Protein AF-A0A849ERM3-F1 (afdb_monomer_lite)

Secondary structure (DSSP, 8-state):
------------HHHHHHHHHHHHHHHHTT-EEEPPP----SS-------EEEEEEETTEEEEEEE-HHHHS----EEEEETTEEEEE---GGG--EEEEE-TTS-EEEEEES-EEEEEEETTEEEEEEEEEETTEEEEEEEEEE-TTTS-EEEEEEEESS-EEEEEE-SSEEEEEESS-EEEEEEETTEEEEEEEESS-TTTTS---EEEEETTEEEEEEBTEEEEEEEEETTEEEEEEEE-

Sequence (243 aa):
MQRLMLLILLILFPLIASAGKIDDALVRAGLTEKQPPVGDITKERFVKYDFYRVELKDNKLFIGPIDRSEVHTLATSELQFDGFKLVGTDKGEWGGDLTLYSPKGKTQVLLKGNINKILRFRNSIYVITGLAHMGENRGNVLKLLNLETNPKIERITLLPAAPVAAITDENNIYILTIDGLLSLEYQDDDFRLRIIANNAPWSWQLPNSLVKIDNAFIVGMHSGVIVVRDEGGGKFSFRFYGK

pLDDT: mean 86.89, std 15.9, range [38.69, 98.44]

Foldseek 3Di:
DDDDDDPPPPPPPPPVVLVCLVVVQLVVQVWDFDDDDPDDPPDDDDDDKFFWAWDADPNHIHIYGDHPCQLPVQDWAWDDDPQKIWTWTAPAPVWTFIWIAHNVRDIDTQDIGHWQYWDDAPPWIKTKGAHDDDPGFKIWIWTWPPSPHDIDIDTQDIDPGHFQDWDDDNFWIWTDGLQFIWIFGQDPNHTDIDTLDGNHPCNVFSWHYWDDGDQWIWTTTIQFIWIWGPPDPSDIDITTIGD

Radius of gyration: 20.95 Å; chains: 1; bounding box: 56×61×62 Å

Structure (mmCIF, N/CA/C/O backbone):
data_AF-A0A849ERM3-F1
#
_entry.id   AF-A0A849ERM3-F1
#
loop_
_atom_site.group_PDB
_atom_site.id
_atom_site.type_symbol
_atom_site.label_atom_id
_atom_site.label_alt_id
_atom_site.label_comp_id
_atom_site.label_asym_id
_atom_site.label_entity_id
_atom_site.label_seq_id
_atom_site.pdbx_PDB_ins_code
_atom_site.Cartn_x
_atom_site.Cartn_y
_atom_site.Cartn_z
_atom_site.occupancy
_atom_site.B_iso_or_equiv
_atom_site.auth_seq_id
_atom_site.auth_comp_id
_atom_site.auth_asym_id
_atom_site.auth_atom_id
_atom_site.pdbx_PDB_model_num
ATOM 1 N N . MET A 1 1 ? -13.767 -44.845 -40.852 1.00 44.50 1 MET A N 1
ATOM 2 C CA . MET A 1 1 ? -12.585 -44.187 -40.253 1.00 44.50 1 MET A CA 1
ATOM 3 C C . MET A 1 1 ? -12.523 -42.752 -40.758 1.00 44.50 1 MET A C 1
ATOM 5 O O . MET A 1 1 ? -12.052 -42.527 -41.863 1.00 44.50 1 MET A O 1
ATOM 9 N N . GLN A 1 2 ? -13.056 -41.797 -39.996 1.00 40.16 2 GLN A N 1
ATOM 10 C CA . GLN A 1 2 ? -12.978 -40.367 -40.304 1.00 40.16 2 GLN A CA 1
ATOM 11 C C . GLN A 1 2 ? -12.530 -39.653 -39.030 1.00 40.16 2 GLN A C 1
ATOM 13 O O . GLN A 1 2 ? -13.043 -39.921 -37.945 1.00 40.16 2 GLN A O 1
ATOM 18 N N . ARG A 1 3 ? -11.463 -38.867 -39.172 1.00 38.69 3 ARG A N 1
ATOM 19 C CA . ARG A 1 3 ? -10.661 -38.294 -38.092 1.00 38.69 3 ARG A CA 1
ATOM 20 C C . ARG A 1 3 ? -11.477 -37.307 -37.257 1.00 38.69 3 ARG A C 1
ATOM 22 O O . ARG A 1 3 ? -12.053 -36.367 -37.792 1.00 38.69 3 ARG A O 1
ATOM 29 N N . LEU A 1 4 ? -11.438 -37.509 -35.944 1.00 39.19 4 LEU A N 1
ATOM 30 C CA . LEU A 1 4 ? -11.839 -36.549 -34.924 1.00 39.19 4 LEU A CA 1
ATOM 31 C C . LEU A 1 4 ? -10.872 -35.350 -34.995 1.00 39.19 4 LEU A C 1
ATOM 33 O O . LEU A 1 4 ? -9.706 -35.475 -34.622 1.00 39.19 4 LEU A O 1
ATOM 37 N N . MET A 1 5 ? -11.316 -34.211 -35.533 1.00 39.47 5 MET A N 1
ATOM 38 C CA . MET A 1 5 ? -10.557 -32.958 -35.458 1.00 39.47 5 MET A CA 1
ATOM 39 C C . MET A 1 5 ? -10.829 -32.329 -34.091 1.00 39.47 5 MET A C 1
ATOM 41 O O . MET A 1 5 ? -11.907 -31.797 -33.838 1.00 39.47 5 MET A O 1
ATOM 45 N N . LEU A 1 6 ? -9.852 -32.444 -33.195 1.00 39.88 6 LEU A N 1
ATOM 46 C CA . LEU A 1 6 ? -9.850 -31.788 -31.895 1.00 39.88 6 LEU A CA 1
ATOM 47 C C . LEU A 1 6 ? -9.605 -30.287 -32.121 1.00 39.88 6 LEU A C 1
ATOM 49 O O . LEU A 1 6 ? -8.487 -29.875 -32.431 1.00 39.88 6 LEU A O 1
ATOM 53 N N . LEU A 1 7 ? -10.649 -29.466 -32.013 1.00 39.72 7 LEU A N 1
ATOM 54 C CA . LEU A 1 7 ? -10.514 -28.012 -32.011 1.00 39.72 7 LEU A CA 1
ATOM 55 C C . LEU A 1 7 ? -10.061 -27.585 -30.605 1.00 39.72 7 LEU A C 1
ATOM 57 O O . LEU A 1 7 ? -10.881 -27.379 -29.712 1.00 39.72 7 LEU A O 1
ATOM 61 N N . ILE A 1 8 ? -8.748 -27.497 -30.383 1.00 42.91 8 ILE A N 1
ATOM 62 C CA . ILE A 1 8 ? -8.196 -26.837 -29.194 1.00 42.91 8 ILE A CA 1
ATOM 63 C C . ILE A 1 8 ? -8.377 -25.334 -29.414 1.00 42.91 8 ILE A C 1
ATOM 65 O O . ILE A 1 8 ? -7.557 -24.678 -30.055 1.00 42.91 8 ILE A O 1
ATOM 69 N N . LEU A 1 9 ? -9.484 -24.787 -28.917 1.00 39.47 9 LEU A N 1
ATOM 70 C CA . LEU A 1 9 ? -9.664 -23.346 -28.807 1.00 39.47 9 LEU A CA 1
ATOM 71 C C . LEU A 1 9 ? -8.754 -22.863 -27.666 1.00 39.47 9 LEU A C 1
ATOM 73 O O . LEU A 1 9 ? -9.111 -22.948 -26.493 1.00 39.47 9 LEU A O 1
ATOM 77 N N . LEU A 1 10 ? -7.538 -22.425 -28.006 1.00 41.78 10 LEU A N 1
ATOM 78 C CA . LEU A 1 10 ? -6.626 -21.782 -27.063 1.00 41.78 10 LEU A CA 1
ATOM 79 C C . LEU A 1 10 ? -7.287 -20.514 -26.511 1.00 41.78 10 LEU A C 1
ATOM 81 O O . LEU A 1 10 ? -7.393 -19.495 -27.193 1.00 41.78 10 LEU A O 1
ATOM 85 N N . ILE A 1 11 ? -7.696 -20.569 -25.246 1.00 46.50 11 ILE A N 1
ATOM 86 C CA . ILE A 1 11 ? -8.070 -19.404 -24.444 1.00 46.50 11 ILE A CA 1
ATOM 87 C C . ILE A 1 11 ? -6.768 -18.653 -24.103 1.00 46.50 11 ILE A C 1
ATOM 89 O O . ILE A 1 11 ? -6.253 -18.737 -22.995 1.00 46.50 11 ILE A O 1
ATOM 93 N N . LEU A 1 12 ? -6.182 -17.966 -25.089 1.00 42.88 12 LEU A N 1
ATOM 94 C CA . LEU A 1 12 ? -4.973 -17.130 -24.941 1.00 42.88 12 LEU A CA 1
ATOM 95 C C . LEU A 1 12 ?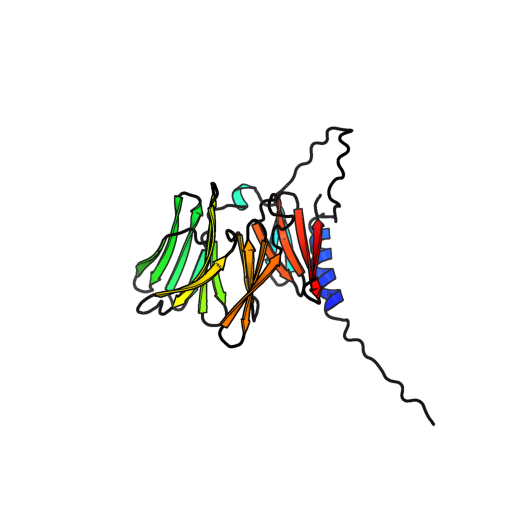 -5.294 -15.627 -24.844 1.00 42.88 12 LEU A C 1
ATOM 97 O O . LEU A 1 12 ? -4.394 -14.794 -24.775 1.00 42.88 12 LEU A O 1
ATOM 101 N N . PHE A 1 13 ? -6.576 -15.264 -24.826 1.00 47.28 13 PHE A N 1
ATOM 102 C CA . PHE A 1 13 ? -7.015 -13.877 -24.981 1.00 47.28 13 PHE A CA 1
ATOM 103 C C . PHE A 1 13 ? -6.869 -12.925 -23.770 1.00 47.28 13 PHE A C 1
ATOM 105 O O . PHE A 1 13 ? -6.844 -11.722 -24.026 1.00 47.28 13 PHE A O 1
ATOM 112 N N . PRO A 1 14 ? -6.708 -13.344 -22.493 1.00 46.34 14 PRO A N 1
ATOM 113 C CA . PRO A 1 14 ? -6.519 -12.364 -21.417 1.00 46.34 14 PRO A CA 1
ATOM 114 C C . PRO A 1 14 ? -5.063 -11.886 -21.250 1.00 46.34 14 PRO A C 1
ATOM 116 O O . PRO A 1 14 ? -4.852 -10.708 -20.969 1.00 46.34 14 PRO A O 1
ATOM 119 N N . LEU A 1 15 ? -4.049 -12.734 -21.486 1.00 44.00 15 LEU A N 1
ATOM 120 C CA . LEU A 1 15 ? -2.642 -12.354 -21.249 1.00 44.00 15 LEU A CA 1
ATOM 121 C C . LEU A 1 15 ? -2.128 -11.277 -22.219 1.00 44.00 15 LEU A C 1
ATOM 123 O O . LEU A 1 15 ? -1.398 -10.375 -21.810 1.00 44.00 15 LEU A O 1
ATOM 127 N N . ILE A 1 16 ? -2.523 -11.342 -23.496 1.00 50.50 16 ILE A N 1
ATOM 128 C CA . ILE A 1 16 ? -2.079 -10.377 -24.519 1.00 50.50 16 ILE A CA 1
ATOM 129 C C . ILE A 1 16 ? -2.665 -8.984 -24.235 1.00 50.50 16 ILE A C 1
ATOM 131 O O . ILE A 1 16 ? -1.994 -7.970 -24.421 1.00 50.50 16 ILE A O 1
ATOM 135 N N . ALA A 1 17 ? -3.898 -8.926 -23.721 1.00 59.75 17 ALA A N 1
ATOM 136 C CA . ALA A 1 17 ? -4.584 -7.669 -23.442 1.00 59.75 17 ALA A CA 1
ATOM 137 C C . ALA A 1 17 ? -3.964 -6.892 -22.267 1.00 59.75 17 ALA A C 1
ATOM 139 O O . ALA A 1 17 ? -4.000 -5.663 -22.261 1.00 59.75 17 ALA A O 1
ATOM 140 N N . SER A 1 18 ? -3.397 -7.577 -21.271 1.00 58.81 18 SER A N 1
ATOM 141 C CA . SER A 1 18 ? -2.808 -6.927 -20.091 1.00 58.81 18 SER A CA 1
ATOM 142 C C . SER A 1 18 ? -1.377 -6.458 -20.305 1.00 58.81 18 SER A C 1
ATOM 144 O O . SER A 1 18 ? -1.036 -5.350 -19.883 1.00 58.81 18 SER A O 1
ATOM 146 N N . ALA A 1 19 ? -0.572 -7.245 -21.028 1.00 63.78 19 ALA A N 1
ATOM 147 C CA . ALA A 1 19 ? 0.745 -6.816 -21.482 1.00 63.78 19 ALA A CA 1
ATOM 148 C C . ALA A 1 19 ? 0.626 -5.519 -22.300 1.00 63.78 19 ALA A C 1
ATOM 150 O O . ALA A 1 19 ? 1.289 -4.538 -21.969 1.00 63.78 19 ALA A O 1
ATOM 151 N N . GLY A 1 20 ? -0.342 -5.461 -23.227 1.00 77.56 20 GLY A N 1
ATOM 152 C CA . GLY A 1 20 ? -0.644 -4.251 -23.997 1.00 77.56 20 GLY A CA 1
ATOM 153 C C . GLY A 1 20 ? -0.980 -3.034 -23.127 1.00 77.56 20 GLY A C 1
ATOM 154 O O . GLY A 1 20 ? -0.456 -1.954 -23.364 1.00 77.56 20 GLY A O 1
ATOM 155 N N . LYS A 1 21 ? -1.769 -3.191 -22.050 1.00 87.56 21 LYS A N 1
ATOM 156 C CA . LYS A 1 21 ? -2.105 -2.066 -21.149 1.00 87.56 21 LYS A CA 1
ATOM 157 C C . LYS A 1 21 ? -0.877 -1.437 -20.488 1.00 87.56 21 LYS A C 1
ATOM 159 O O . LYS A 1 21 ? -0.844 -0.216 -20.319 1.00 87.56 21 LYS A O 1
ATOM 164 N N . ILE A 1 22 ? 0.081 -2.264 -20.066 1.00 93.19 22 ILE A N 1
ATOM 165 C CA . ILE A 1 22 ? 1.308 -1.802 -19.405 1.00 93.19 22 ILE A CA 1
ATOM 166 C C . ILE A 1 22 ? 2.234 -1.160 -20.435 1.00 93.19 22 ILE A C 1
ATOM 168 O O . ILE A 1 22 ? 2.680 -0.033 -20.223 1.00 93.19 22 ILE A O 1
ATOM 172 N N . ASP A 1 23 ? 2.463 -1.835 -21.559 1.00 93.00 23 ASP A N 1
ATOM 173 C CA . ASP A 1 23 ? 3.362 -1.364 -22.612 1.00 93.00 23 ASP A CA 1
ATOM 174 C C . ASP A 1 23 ? 2.865 -0.037 -23.204 1.00 93.00 23 ASP A C 1
ATOM 176 O O . ASP A 1 23 ? 3.629 0.924 -23.309 1.00 93.00 23 ASP A O 1
ATOM 180 N N 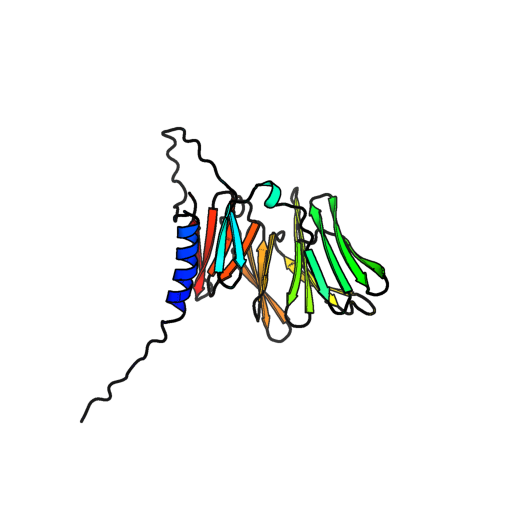. ASP A 1 24 ? 1.559 0.086 -23.458 1.00 92.62 24 ASP A N 1
ATOM 181 C CA . ASP A 1 24 ? 0.952 1.332 -23.922 1.00 92.62 24 ASP A CA 1
ATOM 182 C C . ASP A 1 24 ? 1.147 2.478 -22.915 1.00 92.62 24 ASP A C 1
ATOM 184 O O . ASP A 1 24 ? 1.346 3.631 -23.302 1.00 92.62 24 ASP A O 1
ATOM 188 N N . ALA A 1 25 ? 1.065 2.195 -21.609 1.00 95.06 25 ALA A N 1
ATOM 189 C CA . ALA A 1 25 ? 1.274 3.202 -20.571 1.00 95.06 25 ALA A CA 1
ATOM 190 C C . ALA A 1 25 ? 2.740 3.645 -20.484 1.00 95.06 25 ALA A C 1
ATOM 192 O O . ALA A 1 25 ? 3.002 4.841 -20.347 1.00 95.06 25 ALA A O 1
ATOM 193 N N . LEU A 1 26 ? 3.681 2.708 -20.616 1.00 95.69 26 LEU A N 1
ATOM 194 C CA . LEU A 1 26 ? 5.118 2.988 -20.658 1.00 95.69 26 LEU A CA 1
ATOM 195 C C . LEU A 1 26 ? 5.480 3.849 -21.873 1.00 95.69 26 LEU A C 1
ATOM 197 O O . LEU A 1 26 ? 6.148 4.873 -21.722 1.00 95.69 26 LEU A O 1
ATOM 201 N N . VAL A 1 27 ? 4.965 3.493 -23.055 1.00 94.25 27 VAL A N 1
ATOM 202 C CA . VAL A 1 27 ? 5.167 4.257 -24.295 1.00 94.25 27 VAL A CA 1
ATOM 203 C C . VAL A 1 27 ? 4.587 5.665 -24.172 1.00 94.25 27 VAL A C 1
ATOM 205 O O . VAL A 1 27 ? 5.280 6.634 -24.482 1.00 94.25 27 VAL A O 1
ATOM 208 N N . ARG A 1 28 ? 3.356 5.815 -23.656 1.00 94.31 28 ARG A N 1
ATOM 209 C CA . ARG A 1 28 ? 2.752 7.141 -23.413 1.00 94.31 28 ARG A CA 1
ATOM 210 C C . ARG A 1 28 ? 3.566 7.993 -22.439 1.00 94.31 28 ARG A C 1
ATOM 212 O O . ARG A 1 28 ? 3.622 9.207 -22.607 1.00 94.31 28 ARG A O 1
ATOM 219 N N . ALA A 1 29 ? 4.191 7.372 -21.440 1.00 93.31 29 ALA A N 1
ATOM 220 C CA . ALA A 1 29 ? 5.066 8.052 -20.488 1.00 93.31 29 ALA A CA 1
ATOM 221 C C . ALA A 1 29 ? 6.476 8.340 -21.047 1.00 93.31 29 ALA A C 1
ATOM 223 O O . ALA A 1 29 ? 7.275 9.009 -20.387 1.00 93.31 29 ALA A O 1
ATOM 224 N N . GLY A 1 30 ? 6.793 7.853 -22.253 1.00 93.38 30 GLY A N 1
ATOM 225 C CA . GLY A 1 30 ? 8.116 7.976 -22.863 1.00 93.38 30 GLY A CA 1
ATOM 226 C C . GLY A 1 30 ? 9.194 7.182 -22.121 1.00 93.38 30 GLY A C 1
ATOM 227 O O . GLY A 1 30 ? 10.352 7.597 -22.113 1.00 93.38 30 GLY A O 1
ATOM 228 N N . LEU A 1 31 ? 8.816 6.085 -21.458 1.00 93.25 31 LEU A N 1
ATOM 229 C CA . LEU A 1 31 ? 9.729 5.223 -20.712 1.00 93.25 31 LEU A CA 1
ATOM 230 C C . LEU A 1 31 ? 10.147 4.023 -21.559 1.00 93.25 31 LEU A C 1
ATOM 232 O O . LEU A 1 31 ? 9.334 3.409 -22.247 1.00 93.25 31 LEU A O 1
ATOM 236 N N . THR A 1 32 ? 11.428 3.672 -21.479 1.00 93.19 32 THR A N 1
ATOM 237 C CA . THR A 1 32 ? 12.016 2.542 -22.214 1.00 93.19 32 THR A CA 1
ATOM 238 C C . THR A 1 32 ? 12.726 1.612 -21.252 1.00 93.19 32 THR A C 1
ATOM 240 O O . THR A 1 32 ? 13.258 2.072 -20.240 1.00 93.19 32 THR A O 1
ATOM 243 N N . GLU A 1 33 ? 12.733 0.312 -21.552 1.00 93.50 33 GLU A N 1
ATOM 244 C CA . GLU A 1 33 ? 13.467 -0.654 -20.738 1.00 93.50 33 GLU A CA 1
ATOM 245 C C . GLU A 1 33 ? 14.951 -0.277 -20.731 1.00 93.50 33 GLU A C 1
ATOM 247 O O . GLU A 1 33 ? 15.561 -0.075 -21.786 1.00 93.50 33 GLU A O 1
ATOM 252 N N . LYS A 1 34 ? 15.535 -0.161 -19.540 1.00 88.25 34 LYS A N 1
ATOM 253 C CA . LYS A 1 34 ? 16.962 0.105 -19.373 1.00 88.25 34 LYS A CA 1
ATOM 254 C C . LYS A 1 34 ? 17.619 -1.088 -18.705 1.00 88.25 34 LYS A C 1
ATOM 256 O O . LYS A 1 34 ? 17.108 -1.637 -17.731 1.00 88.25 34 LYS A O 1
ATOM 261 N N . GLN A 1 35 ? 18.800 -1.434 -19.196 1.00 76.56 35 GLN A N 1
ATOM 262 C CA . GLN A 1 35 ? 19.725 -2.253 -18.428 1.00 76.56 35 GLN A CA 1
ATOM 263 C C . GLN A 1 35 ? 20.404 -1.380 -17.365 1.00 76.56 35 GLN A C 1
ATOM 265 O O . GLN A 1 35 ? 20.564 -0.175 -17.596 1.00 76.56 35 GLN A O 1
ATOM 270 N N . PRO A 1 36 ? 20.818 -1.953 -16.220 1.00 57.19 36 PRO A N 1
ATOM 271 C CA . PRO A 1 36 ? 21.685 -1.252 -15.286 1.00 57.19 36 PRO A CA 1
ATOM 272 C C . PRO A 1 36 ? 22.875 -0.668 -16.059 1.00 57.19 36 PRO A C 1
ATOM 274 O O . PRO A 1 36 ? 23.491 -1.400 -16.841 1.00 57.19 36 PRO A O 1
ATOM 277 N N . PRO A 1 37 ? 23.187 0.630 -15.913 1.00 53.62 37 PRO A N 1
ATOM 278 C CA . PRO A 1 37 ? 24.322 1.210 -16.608 1.00 53.62 37 PRO A CA 1
ATOM 279 C C . PRO A 1 37 ? 25.589 0.455 -16.195 1.00 53.62 37 PRO A C 1
ATOM 281 O O . PRO A 1 37 ? 25.966 0.444 -15.024 1.00 53.62 37 PRO A O 1
ATOM 284 N N . VAL A 1 38 ? 26.237 -0.197 -17.160 1.00 51.53 38 VAL A N 1
ATOM 285 C CA . VAL A 1 38 ? 27.582 -0.743 -16.974 1.00 51.53 38 VAL A CA 1
ATOM 286 C C . VAL A 1 38 ? 28.507 0.467 -16.957 1.00 51.53 38 VAL A C 1
ATOM 288 O O . VAL A 1 38 ? 28.541 1.228 -17.923 1.00 51.53 38 VAL A O 1
ATOM 291 N N . GLY A 1 39 ? 29.153 0.712 -15.819 1.00 44.97 39 GLY A N 1
ATOM 292 C CA . GLY A 1 39 ? 29.956 1.911 -15.611 1.00 44.97 39 GLY A CA 1
ATOM 293 C C . GLY A 1 39 ? 31.069 2.020 -16.646 1.00 44.97 39 GLY A C 1
ATOM 294 O O . GLY A 1 39 ? 32.019 1.249 -16.608 1.00 44.97 39 GLY A O 1
ATOM 295 N N . ASP A 1 40 ? 30.959 3.004 -17.532 1.00 49.78 40 ASP A N 1
ATOM 296 C CA . ASP A 1 40 ? 32.077 3.512 -18.315 1.00 49.78 40 ASP A CA 1
ATOM 297 C C . ASP A 1 40 ? 31.994 5.041 -18.285 1.00 49.78 40 ASP A C 1
ATOM 299 O O . ASP A 1 40 ? 31.208 5.676 -18.996 1.00 49.78 40 ASP A O 1
ATOM 303 N N . ILE A 1 41 ? 32.724 5.647 -17.347 1.00 54.25 41 ILE A N 1
ATOM 304 C CA . ILE A 1 41 ? 32.753 7.102 -17.181 1.00 54.25 41 ILE A CA 1
ATOM 305 C C . ILE A 1 41 ? 33.742 7.647 -18.209 1.00 54.25 41 ILE A C 1
ATOM 307 O O . ILE A 1 41 ? 34.895 7.926 -17.897 1.00 54.25 41 ILE A O 1
ATOM 311 N N . THR A 1 42 ? 33.296 7.784 -19.456 1.00 54.47 42 THR A N 1
ATOM 312 C CA . THR A 1 42 ? 34.104 8.418 -20.512 1.00 54.47 42 THR A CA 1
ATOM 313 C C . THR A 1 42 ? 33.612 9.813 -20.890 1.00 54.47 42 THR A C 1
ATOM 315 O O . THR A 1 42 ? 34.353 10.548 -21.542 1.00 54.47 42 THR A O 1
ATOM 318 N N . LYS A 1 43 ? 32.404 10.228 -20.466 1.00 57.41 43 LYS A N 1
ATOM 319 C CA . LYS A 1 43 ? 31.877 11.595 -20.663 1.00 57.41 43 LYS A CA 1
ATOM 320 C C . LYS A 1 43 ? 30.921 12.016 -19.548 1.00 57.41 43 LYS A C 1
ATOM 322 O O . LYS A 1 43 ? 30.019 11.260 -19.193 1.00 57.41 43 LYS A O 1
ATOM 327 N N . GLU A 1 44 ? 31.065 13.252 -19.073 1.00 60.03 44 GLU A N 1
ATOM 328 C CA . GLU A 1 44 ? 30.063 13.893 -18.220 1.00 60.03 44 GLU A CA 1
ATOM 329 C C . GLU A 1 44 ? 28.731 14.016 -18.974 1.00 60.03 44 GLU A C 1
ATOM 331 O O . GLU A 1 44 ? 28.674 14.480 -20.117 1.00 60.03 44 GLU A O 1
ATOM 336 N N . ARG A 1 45 ? 27.644 13.579 -18.335 1.00 62.34 45 ARG A N 1
ATOM 337 C CA . ARG A 1 45 ? 26.273 13.774 -18.812 1.00 62.34 45 ARG A CA 1
ATOM 338 C C . ARG A 1 45 ? 25.421 14.254 -17.648 1.00 62.34 45 ARG A C 1
ATOM 340 O O . ARG A 1 45 ? 25.344 13.584 -16.623 1.00 62.34 45 ARG A O 1
ATOM 347 N N . PHE A 1 46 ? 24.739 15.379 -17.830 1.00 63.16 46 PHE A N 1
ATOM 348 C CA . PHE A 1 46 ? 23.681 15.803 -16.920 1.00 63.16 46 PHE A CA 1
ATOM 349 C C . PHE A 1 46 ? 22.411 15.032 -17.272 1.00 63.16 46 PHE A C 1
ATOM 351 O O . PHE A 1 46 ? 21.804 15.272 -18.315 1.00 63.16 46 PHE A O 1
ATOM 358 N N . VAL A 1 47 ? 22.022 14.084 -16.421 1.00 65.81 47 VAL A N 1
ATOM 359 C CA . VAL A 1 47 ? 20.752 13.363 -16.554 1.00 65.81 47 VAL A CA 1
ATOM 360 C C . VAL A 1 47 ? 19.803 13.886 -15.485 1.00 65.81 47 VAL A C 1
ATOM 362 O O . VAL A 1 47 ? 20.102 13.806 -14.294 1.00 65.81 47 VAL A O 1
ATOM 365 N N . LYS A 1 48 ? 18.666 14.450 -15.905 1.00 69.69 48 LYS A N 1
ATOM 366 C CA . LYS A 1 48 ? 17.587 14.805 -14.982 1.00 69.69 48 LYS A CA 1
ATOM 367 C C . LYS A 1 48 ? 16.760 13.553 -14.708 1.00 69.69 48 LYS A C 1
ATOM 369 O O . LYS A 1 48 ? 16.131 13.021 -15.620 1.00 69.69 48 LYS A O 1
ATOM 374 N N . TYR A 1 49 ? 16.750 13.116 -13.457 1.00 79.00 49 TYR A N 1
ATOM 375 C CA . TYR A 1 49 ? 15.904 12.023 -13.001 1.00 79.00 49 TYR A CA 1
ATOM 376 C C . TYR A 1 49 ? 14.670 12.596 -12.298 1.00 79.00 49 TYR A C 1
ATOM 378 O O . TYR A 1 49 ? 14.779 13.215 -11.243 1.00 79.00 49 TYR A O 1
ATOM 386 N N . ASP A 1 50 ? 13.500 12.432 -12.917 1.00 89.56 50 ASP A N 1
ATOM 387 C CA . ASP A 1 50 ? 12.215 12.781 -12.302 1.00 89.56 50 ASP A CA 1
ATOM 388 C C . ASP A 1 50 ? 11.732 11.631 -11.393 1.00 89.56 50 ASP A C 1
ATOM 390 O O . ASP A 1 50 ? 12.167 10.481 -11.526 1.00 89.56 50 ASP A O 1
ATOM 394 N N . PHE A 1 51 ? 10.811 11.923 -10.474 1.00 92.50 51 PHE A N 1
ATOM 395 C CA . PHE A 1 51 ? 10.057 10.892 -9.760 1.00 92.50 51 PHE A CA 1
ATOM 396 C C . PHE A 1 51 ? 8.844 10.504 -10.586 1.00 92.50 51 PHE A C 1
ATOM 398 O O . PHE A 1 51 ? 8.156 11.383 -11.084 1.00 92.50 51 PHE A O 1
ATOM 405 N N . TYR A 1 52 ? 8.562 9.212 -10.713 1.00 94.56 52 TYR A N 1
ATOM 406 C CA . TYR A 1 52 ? 7.382 8.728 -11.419 1.00 94.56 52 TYR A CA 1
ATOM 407 C C . TYR A 1 52 ? 6.393 8.127 -10.433 1.00 94.56 52 TYR A C 1
ATOM 409 O O . TYR A 1 52 ? 6.777 7.379 -9.532 1.00 94.56 52 TYR A O 1
ATOM 417 N N . ARG A 1 53 ? 5.112 8.432 -10.632 1.00 95.31 53 ARG A N 1
ATOM 418 C CA . ARG A 1 53 ? 3.998 7.812 -9.918 1.00 95.31 53 ARG A CA 1
ATOM 419 C C . ARG A 1 53 ? 3.193 6.935 -10.863 1.00 95.31 53 ARG A C 1
ATOM 421 O O . ARG A 1 53 ? 3.050 7.259 -12.044 1.00 95.31 53 ARG A O 1
ATOM 428 N N . VAL A 1 54 ? 2.650 5.846 -10.325 1.00 96.50 54 VAL A N 1
ATOM 429 C CA . VAL A 1 54 ? 1.701 4.977 -11.015 1.00 96.50 54 VAL A CA 1
ATOM 430 C C . VAL A 1 54 ? 0.346 4.964 -10.324 1.00 96.50 54 VAL A C 1
ATOM 432 O O . VAL A 1 54 ? 0.256 4.873 -9.102 1.00 96.50 54 VAL A O 1
ATOM 435 N N . GLU A 1 55 ? -0.719 5.061 -11.115 1.00 95.44 55 GLU A N 1
ATOM 436 C CA . GLU A 1 55 ? -2.100 5.092 -10.627 1.00 95.44 55 GLU A CA 1
ATOM 437 C C . GLU A 1 55 ? -3.028 4.351 -11.598 1.00 95.44 55 GLU A C 1
ATOM 439 O O . GLU A 1 55 ? -2.832 4.385 -12.815 1.00 95.44 55 GLU A O 1
ATOM 444 N N . LEU A 1 56 ? -4.074 3.712 -11.068 1.00 92.75 56 LEU A N 1
ATOM 445 C CA . LEU A 1 56 ? -5.207 3.243 -11.866 1.00 92.75 56 LEU A CA 1
ATOM 446 C C . LEU A 1 56 ? -6.340 4.263 -11.774 1.00 92.75 56 LEU A C 1
ATOM 448 O O . LEU A 1 56 ? -6.845 4.523 -10.683 1.00 92.75 56 LEU A O 1
ATOM 452 N N . LYS A 1 57 ? -6.768 4.804 -12.917 1.00 89.75 57 LYS A N 1
ATOM 453 C CA . LYS A 1 57 ? -7.996 5.609 -13.030 1.00 89.75 57 LYS A CA 1
ATOM 454 C C . LYS A 1 57 ? -8.822 5.067 -14.182 1.00 89.75 57 LYS A C 1
ATOM 456 O O . LYS A 1 57 ? -8.276 4.813 -15.252 1.00 89.75 57 LYS A O 1
ATOM 461 N N . ASP A 1 58 ? -10.108 4.827 -13.953 1.00 87.50 58 ASP A N 1
ATOM 462 C CA . ASP A 1 58 ? -11.037 4.311 -14.969 1.00 87.50 58 ASP A CA 1
ATOM 463 C C . ASP A 1 58 ? -10.499 3.074 -15.717 1.00 87.50 58 ASP A C 1
ATOM 465 O O . ASP A 1 58 ? -10.550 2.985 -16.945 1.00 87.50 58 ASP A O 1
ATOM 469 N N . ASN A 1 59 ? -9.916 2.127 -14.967 1.00 84.06 59 ASN A N 1
ATOM 470 C CA . ASN A 1 59 ? -9.267 0.911 -15.481 1.00 84.06 59 ASN A CA 1
ATOM 471 C C . ASN A 1 59 ? -8.094 1.144 -16.455 1.00 84.06 59 ASN A C 1
ATOM 473 O O . ASN A 1 59 ? -7.694 0.227 -17.179 1.00 84.06 59 ASN A O 1
ATOM 477 N N . LYS A 1 60 ? -7.517 2.348 -16.466 1.00 90.75 60 LYS A N 1
ATOM 478 C CA . LYS A 1 60 ? -6.328 2.701 -17.245 1.00 90.75 60 LYS A CA 1
ATOM 479 C C . LYS A 1 60 ? -5.149 2.964 -16.319 1.00 90.75 60 LYS A C 1
ATOM 481 O O . LYS A 1 60 ? -5.284 3.634 -15.297 1.00 90.75 60 LYS A O 1
ATOM 486 N N . LEU A 1 61 ? -3.989 2.443 -16.712 1.00 95.75 61 LEU A N 1
ATOM 487 C CA . LEU A 1 61 ? -2.722 2.720 -16.051 1.00 95.75 61 LEU A CA 1
ATOM 488 C C . LEU A 1 61 ? -2.202 4.093 -16.476 1.00 95.75 61 LEU A C 1
ATOM 490 O O . LEU A 1 61 ? -1.970 4.343 -17.665 1.00 95.75 61 LEU A O 1
ATOM 494 N N . PHE A 1 62 ? -1.994 4.949 -15.484 1.00 96.00 62 PHE A N 1
ATOM 495 C CA . PHE A 1 62 ? -1.314 6.227 -15.616 1.00 96.00 62 PHE A CA 1
ATOM 496 C C . PHE A 1 62 ? 0.084 6.107 -15.026 1.00 96.00 62 PHE A C 1
ATOM 498 O O . PHE A 1 62 ? 0.250 5.605 -13.917 1.00 96.00 62 PHE A O 1
ATOM 505 N N . ILE A 1 63 ? 1.070 6.575 -15.787 1.00 96.56 63 ILE A N 1
ATOM 506 C CA . ILE A 1 63 ? 2.462 6.710 -15.370 1.00 96.56 63 ILE A CA 1
ATOM 507 C C . ILE A 1 63 ? 2.871 8.131 -15.731 1.00 96.56 63 ILE A C 1
ATOM 509 O O . ILE A 1 63 ? 2.724 8.536 -16.885 1.00 96.56 63 ILE A O 1
ATOM 513 N N . GLY A 1 64 ? 3.351 8.897 -14.760 1.00 93.88 64 GLY A N 1
ATOM 514 C CA . GLY A 1 64 ? 3.707 10.291 -14.999 1.00 93.88 64 GLY A CA 1
ATOM 515 C C . GLY A 1 64 ? 4.699 10.829 -13.980 1.00 93.88 64 GLY A C 1
ATOM 516 O O . GLY A 1 64 ? 4.817 10.258 -12.891 1.00 93.88 64 GLY A O 1
ATOM 517 N N . PRO A 1 65 ? 5.429 11.899 -14.338 1.00 93.25 65 PRO A N 1
ATOM 518 C CA . PRO A 1 65 ? 6.324 12.562 -13.413 1.00 93.25 65 PRO A CA 1
ATOM 519 C C . PRO A 1 65 ? 5.528 13.242 -12.292 1.00 93.25 65 PRO A C 1
ATOM 521 O O . PRO A 1 65 ? 4.432 13.750 -12.526 1.00 93.25 65 PRO A O 1
ATOM 524 N N . ILE A 1 66 ? 6.107 13.267 -11.099 1.00 91.75 66 ILE A N 1
ATOM 525 C CA . ILE A 1 66 ? 5.629 14.004 -9.929 1.00 91.75 66 ILE A CA 1
ATOM 526 C C . ILE A 1 66 ? 6.778 14.819 -9.339 1.00 91.75 66 ILE A C 1
ATOM 528 O O . ILE A 1 66 ? 7.955 14.470 -9.511 1.00 91.75 66 ILE A O 1
ATOM 532 N N . ASP A 1 67 ? 6.450 15.885 -8.613 1.00 87.81 67 ASP A N 1
ATOM 533 C CA . ASP A 1 67 ? 7.461 16.621 -7.865 1.00 87.81 67 ASP A CA 1
ATOM 534 C C . ASP A 1 67 ? 7.965 15.806 -6.668 1.00 87.81 67 ASP A C 1
ATOM 536 O O . ASP A 1 67 ? 7.258 14.993 -6.071 1.00 87.81 67 ASP A O 1
ATOM 540 N N . ARG A 1 68 ? 9.212 16.049 -6.248 1.00 83.12 68 ARG A N 1
ATOM 541 C CA . ARG A 1 68 ? 9.784 15.365 -5.074 1.00 83.12 68 ARG A CA 1
ATOM 542 C C . ARG A 1 68 ? 8.969 15.615 -3.798 1.00 83.12 68 ARG A C 1
ATOM 544 O O . ARG A 1 68 ? 8.893 14.739 -2.940 1.00 83.12 68 ARG A O 1
ATOM 551 N N . SER A 1 69 ? 8.359 16.792 -3.665 1.00 81.50 69 SER A N 1
ATOM 552 C CA . SER A 1 69 ? 7.455 17.128 -2.555 1.00 81.50 69 SER A CA 1
ATOM 553 C C . SER A 1 69 ? 6.194 16.255 -2.529 1.00 81.50 69 SER A C 1
ATOM 555 O O . SER A 1 69 ? 5.571 16.101 -1.477 1.00 81.50 69 SER A O 1
ATOM 557 N N . GLU A 1 70 ? 5.835 15.643 -3.658 1.00 81.44 70 GLU A N 1
ATOM 558 C CA . GLU A 1 70 ? 4.696 14.735 -3.778 1.00 81.44 70 GLU A CA 1
ATOM 559 C C . GLU A 1 70 ? 5.022 13.296 -3.353 1.00 81.44 70 GLU A C 1
ATOM 561 O O . GLU A 1 70 ? 4.125 12.518 -3.038 1.00 81.44 70 GLU A O 1
ATOM 566 N N . VAL A 1 71 ? 6.307 12.927 -3.315 1.00 73.75 71 VAL A N 1
ATOM 567 C CA . VAL A 1 71 ? 6.778 11.577 -2.944 1.00 73.75 71 VAL A CA 1
ATOM 568 C C . VAL A 1 71 ? 6.503 11.276 -1.470 1.00 73.75 71 VAL A C 1
ATOM 570 O O . VAL A 1 71 ? 6.183 10.145 -1.115 1.00 73.75 71 VAL A O 1
ATOM 573 N N . HIS A 1 72 ? 6.605 12.303 -0.626 1.00 61.84 72 HIS A N 1
ATOM 574 C CA . HIS A 1 72 ? 6.454 12.212 0.826 1.00 61.84 72 HIS A CA 1
ATOM 575 C C . HIS A 1 72 ? 5.463 13.236 1.367 1.00 61.84 72 HIS A C 1
ATOM 577 O O . HIS A 1 72 ? 5.584 13.638 2.526 1.00 61.84 72 HIS A O 1
ATOM 583 N N . THR A 1 73 ? 4.521 13.724 0.549 1.00 57.03 73 THR A N 1
ATOM 584 C CA . THR A 1 73 ? 3.468 14.585 1.098 1.00 57.03 73 THR A CA 1
ATOM 585 C C . THR A 1 73 ? 2.860 13.835 2.264 1.00 57.03 73 THR A C 1
ATOM 587 O O . THR A 1 73 ? 2.497 12.675 2.086 1.00 57.03 73 THR A O 1
ATOM 590 N N . LEU A 1 74 ? 2.846 14.475 3.438 1.00 58.47 74 LEU A N 1
ATOM 591 C CA . LEU A 1 74 ? 2.338 13.949 4.702 1.00 58.47 74 LEU A CA 1
ATOM 592 C C . LEU A 1 74 ? 0.928 13.416 4.453 1.00 58.47 74 LEU A C 1
ATOM 594 O O . LEU A 1 74 ? -0.043 14.174 4.450 1.00 58.47 74 LEU A O 1
ATOM 598 N N . ALA A 1 75 ? 0.849 12.139 4.090 1.00 62.94 75 ALA A N 1
ATOM 599 C CA . ALA A 1 75 ? -0.321 11.620 3.421 1.00 62.94 75 ALA A CA 1
ATOM 600 C C . ALA A 1 75 ? -1.357 11.377 4.501 1.00 62.94 75 ALA A C 1
ATOM 602 O O . ALA A 1 75 ? -1.198 10.509 5.357 1.00 62.94 75 ALA A O 1
ATOM 603 N N . THR A 1 76 ? -2.425 12.163 4.478 1.00 84.00 76 THR A N 1
ATOM 604 C CA . THR A 1 76 ? -3.618 11.807 5.221 1.00 84.00 76 THR A CA 1
ATOM 605 C C . THR A 1 76 ? -4.279 10.643 4.505 1.00 84.00 76 THR A C 1
ATOM 607 O O . THR A 1 76 ? -4.733 10.759 3.366 1.00 84.00 76 THR A O 1
ATOM 610 N N . SER A 1 77 ? -4.336 9.493 5.169 1.00 93.94 77 SER A N 1
ATOM 611 C CA . SER A 1 77 ? -5.184 8.401 4.710 1.00 93.94 77 SER A CA 1
ATOM 612 C C . SER A 1 77 ? -6.534 8.535 5.390 1.00 93.94 77 SER A C 1
ATOM 614 O O . SER A 1 77 ? -6.614 8.554 6.614 1.00 93.94 77 SER A O 1
ATOM 616 N N . GLU A 1 78 ? -7.606 8.585 4.609 1.00 96.38 78 GLU A N 1
ATOM 617 C CA . GLU A 1 78 ? -8.958 8.730 5.141 1.00 96.38 78 GLU A CA 1
ATOM 618 C C . GLU A 1 78 ? -9.858 7.579 4.703 1.00 96.38 78 GLU A C 1
ATOM 620 O O . GLU A 1 78 ? -9.733 7.058 3.594 1.00 96.38 78 GLU A O 1
ATOM 625 N N . LEU A 1 79 ? -10.792 7.199 5.571 1.00 97.00 79 LEU A N 1
ATOM 626 C CA . LEU A 1 79 ? -11.853 6.254 5.240 1.00 97.00 79 LEU A CA 1
ATOM 627 C C . LEU A 1 79 ? -13.146 6.665 5.941 1.00 97.00 79 LEU A C 1
ATOM 629 O O . LEU A 1 79 ? -13.161 6.849 7.156 1.00 97.00 79 LEU A O 1
ATOM 633 N N . GLN A 1 80 ? -14.234 6.770 5.181 1.00 96.56 80 GLN A N 1
ATOM 634 C CA . GLN A 1 80 ? -15.573 7.004 5.721 1.00 96.56 80 GLN A CA 1
ATOM 635 C C . GLN A 1 80 ? -16.390 5.709 5.717 1.00 96.56 80 GLN A C 1
ATOM 637 O O . GLN A 1 80 ? -16.288 4.893 4.795 1.00 96.56 80 GLN A O 1
ATOM 642 N N . PHE A 1 81 ? -17.188 5.508 6.762 1.00 95.25 81 PHE A N 1
ATOM 643 C CA . PHE A 1 81 ? -18.079 4.359 6.909 1.00 95.25 81 PHE A CA 1
ATOM 644 C C . PHE A 1 81 ? -19.202 4.684 7.883 1.00 95.25 81 PHE A C 1
ATOM 646 O O . PHE A 1 81 ? -18.922 5.219 8.943 1.00 95.25 81 PHE A O 1
ATOM 653 N N . ASP A 1 82 ? -20.455 4.389 7.538 1.00 92.88 82 ASP A N 1
ATOM 654 C CA . ASP A 1 82 ? -21.592 4.444 8.474 1.00 92.88 82 ASP A CA 1
ATOM 655 C C . ASP A 1 82 ? -21.702 5.772 9.266 1.00 92.88 82 ASP A C 1
ATOM 657 O O . ASP A 1 82 ? -22.078 5.821 10.434 1.00 92.88 82 ASP A O 1
ATOM 661 N N . GLY A 1 83 ? -21.321 6.883 8.620 1.00 94.19 83 GLY A N 1
ATOM 662 C CA . GLY A 1 83 ? -21.262 8.227 9.210 1.00 94.19 83 GLY A CA 1
ATOM 663 C C . GLY A 1 83 ? -20.034 8.515 10.090 1.00 94.19 83 GLY A C 1
ATOM 664 O O . GLY A 1 83 ? -19.857 9.646 10.540 1.00 94.19 83 GLY A O 1
ATOM 665 N N . PHE A 1 84 ? -19.177 7.528 10.336 1.00 96.56 84 PHE A N 1
ATOM 666 C CA . PHE A 1 84 ? -17.860 7.678 10.945 1.00 96.56 84 PHE A CA 1
ATOM 667 C C . PHE A 1 84 ? -16.801 8.044 9.901 1.00 96.56 84 PHE A C 1
ATOM 669 O O . PHE A 1 84 ? -16.901 7.709 8.716 1.00 96.56 84 PHE A O 1
ATOM 676 N N . LYS A 1 85 ? -15.733 8.694 10.366 1.00 97.31 85 LYS A N 1
ATOM 677 C CA . LYS A 1 85 ? -14.539 8.999 9.574 1.00 97.31 85 LYS A CA 1
ATOM 678 C C . LYS A 1 85 ? -13.291 8.574 10.337 1.00 97.31 85 LYS A C 1
ATOM 680 O O . LYS A 1 85 ? -13.112 8.954 11.490 1.00 97.31 85 LYS A O 1
ATOM 685 N N . LEU A 1 86 ? -12.414 7.817 9.691 1.00 97.88 86 LEU A N 1
ATOM 686 C CA . LEU A 1 86 ? -11.048 7.586 10.146 1.00 97.88 86 LEU A CA 1
ATOM 687 C C . LEU A 1 86 ? -10.106 8.518 9.397 1.00 97.88 86 LEU A C 1
ATOM 689 O O . LEU A 1 86 ? -10.211 8.652 8.178 1.00 97.88 86 LEU A O 1
ATOM 693 N N . VAL A 1 87 ? -9.178 9.122 10.131 1.00 97.62 87 VAL A N 1
ATOM 694 C CA . VAL A 1 87 ? -8.077 9.91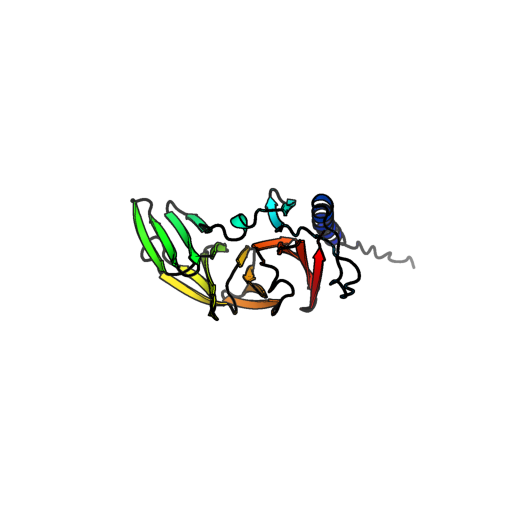6 9.585 1.00 97.62 87 VAL A CA 1
ATOM 695 C C . VAL A 1 87 ? -6.785 9.379 10.167 1.00 97.62 87 VAL A C 1
ATOM 697 O O . VAL A 1 87 ? -6.610 9.347 11.382 1.00 97.62 87 VAL A O 1
ATOM 700 N N . GLY A 1 88 ? -5.904 8.928 9.291 1.00 96.94 88 GLY A N 1
ATOM 701 C CA . GLY A 1 88 ? -4.543 8.541 9.604 1.00 96.94 88 GLY A CA 1
ATOM 702 C C . GLY A 1 88 ? -3.591 9.646 9.185 1.00 96.94 88 GLY A C 1
ATOM 703 O O . GLY A 1 88 ? -3.720 10.161 8.076 1.00 96.94 88 GLY A O 1
ATOM 704 N N . THR A 1 89 ? -2.649 9.996 10.051 1.00 95.31 89 THR A N 1
ATOM 705 C CA . THR A 1 89 ? -1.569 10.934 9.739 1.00 95.31 89 THR A CA 1
ATOM 706 C C . THR A 1 89 ? -0.210 10.252 9.838 1.00 95.31 89 THR A C 1
ATOM 708 O O . THR A 1 89 ? 0.018 9.397 10.696 1.00 95.31 89 THR A O 1
ATOM 711 N N . ASP A 1 90 ? 0.700 10.654 8.961 1.00 92.56 90 ASP A N 1
ATOM 712 C CA . ASP A 1 90 ? 2.112 10.289 8.983 1.00 92.56 90 ASP A CA 1
ATOM 713 C C . ASP A 1 90 ? 2.928 11.583 9.012 1.00 92.56 90 ASP A C 1
ATOM 715 O O . ASP A 1 90 ? 2.772 12.426 8.126 1.00 92.56 90 ASP A O 1
ATOM 719 N N . LYS A 1 91 ? 3.744 11.773 10.055 1.00 90.31 91 LYS A N 1
ATOM 720 C CA . LYS A 1 91 ? 4.666 12.912 10.191 1.00 90.31 91 LYS A CA 1
ATOM 721 C C . LYS A 1 91 ? 6.110 12.459 10.358 1.00 90.31 91 LYS A C 1
ATOM 723 O O . LYS A 1 91 ? 6.929 13.194 10.915 1.00 90.31 91 LYS A O 1
ATOM 728 N N . GLY A 1 92 ? 6.436 11.266 9.861 1.00 87.25 92 GLY A N 1
ATOM 729 C CA . GLY A 1 92 ? 7.779 10.708 9.927 1.00 87.25 92 GLY A CA 1
ATOM 730 C C . GLY A 1 92 ? 8.256 10.588 11.373 1.00 87.25 92 GLY A C 1
ATOM 731 O O . GLY A 1 92 ? 7.584 10.004 12.221 1.00 87.25 92 GLY A O 1
ATOM 732 N N . GLU A 1 93 ? 9.415 11.156 11.682 1.00 86.25 93 GLU A N 1
ATOM 733 C CA . GLU A 1 93 ? 9.985 11.113 13.035 1.00 86.25 93 GLU A CA 1
ATOM 734 C C . GLU A 1 93 ? 9.132 11.811 14.099 1.00 86.25 93 GLU A C 1
ATOM 736 O O . GLU A 1 93 ? 9.225 11.496 15.283 1.00 86.25 93 GLU A O 1
ATOM 741 N N . TRP A 1 94 ? 8.265 12.736 13.685 1.00 88.44 94 TRP A N 1
ATOM 742 C CA . TRP A 1 94 ? 7.364 13.457 14.585 1.00 88.44 94 TRP A CA 1
ATOM 743 C C . TRP A 1 94 ? 6.114 12.640 14.943 1.00 88.44 94 TRP A C 1
ATOM 745 O O . TRP A 1 94 ? 5.245 13.110 15.683 1.00 88.44 94 TRP A O 1
ATOM 755 N N . GLY A 1 95 ? 6.032 11.408 14.434 1.00 88.94 95 GLY A N 1
ATOM 756 C CA . GLY A 1 95 ? 4.955 10.465 14.673 1.00 88.94 95 GLY A CA 1
ATOM 757 C C . GLY A 1 95 ? 3.690 10.805 13.899 1.00 88.94 95 GLY A C 1
ATOM 758 O O . GLY A 1 95 ? 3.691 11.498 12.894 1.00 88.94 95 GLY A O 1
ATOM 759 N N . GLY A 1 96 ? 2.568 10.314 14.384 1.00 93.38 96 GLY A N 1
ATOM 760 C CA . GLY A 1 96 ? 1.283 10.456 13.726 1.00 93.38 96 GLY A CA 1
ATOM 761 C C . GLY A 1 96 ? 0.215 9.828 14.592 1.00 93.38 96 GLY A C 1
ATOM 762 O O . GLY A 1 96 ? 0.484 9.383 15.718 1.00 93.38 96 GLY A O 1
ATOM 763 N N . ASP A 1 97 ? -0.995 9.779 14.070 1.00 96.44 97 ASP A N 1
ATOM 764 C CA . ASP A 1 97 ? -2.097 9.141 14.759 1.00 96.44 97 ASP A CA 1
ATOM 765 C C . ASP A 1 97 ? -3.157 8.623 13.797 1.00 96.44 97 ASP A C 1
ATOM 767 O O . ASP A 1 97 ? -3.320 9.107 12.677 1.00 96.44 97 ASP A O 1
ATOM 771 N N . LEU A 1 98 ? -3.874 7.610 14.275 1.00 98.00 98 LEU A N 1
ATOM 772 C CA . LEU A 1 98 ? -5.148 7.181 13.734 1.00 98.00 98 LEU A CA 1
ATOM 773 C C . LEU A 1 98 ? -6.251 7.744 14.624 1.00 98.00 98 LEU A C 1
ATOM 775 O O . LEU A 1 98 ? -6.386 7.333 15.780 1.00 98.00 98 LEU A O 1
ATOM 779 N N . THR A 1 99 ? -7.073 8.620 14.066 1.00 97.88 99 THR A N 1
ATOM 780 C CA . THR A 1 99 ? -8.176 9.268 14.769 1.00 97.88 99 THR A CA 1
ATOM 781 C C . THR A 1 99 ? -9.519 8.868 14.165 1.00 97.88 99 THR A C 1
ATOM 783 O O . THR A 1 99 ? -9.710 8.898 12.951 1.00 97.88 99 THR A O 1
ATOM 786 N N . LEU A 1 100 ? -10.463 8.498 15.031 1.00 98.00 100 LEU A N 1
ATOM 787 C CA . LEU A 1 100 ? -11.855 8.209 14.705 1.00 98.00 100 LEU A CA 1
ATOM 788 C C . LEU A 1 100 ? -12.736 9.410 15.056 1.00 98.00 100 LEU A C 1
ATOM 790 O O . LEU A 1 100 ? -12.741 9.877 16.195 1.00 98.00 100 LEU A O 1
ATOM 794 N N . TYR A 1 101 ? -13.532 9.848 14.091 1.00 97.06 101 TYR A N 1
ATOM 795 C CA . TYR A 1 101 ? -14.568 10.860 14.237 1.00 97.06 101 TYR A CA 1
ATOM 796 C C . TYR A 1 101 ? -15.928 10.180 14.121 1.00 97.06 101 TYR A C 1
ATOM 798 O O . TYR A 1 101 ? -16.213 9.507 13.130 1.00 97.06 101 TYR A O 1
ATOM 806 N N . SER A 1 102 ? -16.760 10.338 15.146 1.00 93.94 102 SER A N 1
ATOM 807 C CA . SER A 1 102 ? -18.119 9.796 15.164 1.00 93.94 102 SER A CA 1
ATOM 808 C C . SER A 1 102 ? -19.138 10.773 14.564 1.00 93.94 102 SER A C 1
ATOM 810 O O . SER A 1 102 ? -18.927 11.988 14.641 1.00 93.94 102 SER A O 1
ATOM 812 N N . PRO A 1 103 ? -20.301 10.283 14.091 1.00 91.88 103 PRO A N 1
ATOM 813 C CA . PRO A 1 103 ? -21.394 11.140 13.621 1.00 91.88 103 PRO A CA 1
ATOM 814 C C . PRO A 1 103 ? -21.873 12.159 14.668 1.00 91.88 103 PRO A C 1
ATOM 816 O O . PRO A 1 103 ? -22.400 13.213 14.332 1.00 91.88 103 PRO A O 1
ATOM 819 N N . LYS A 1 104 ? -21.690 11.847 15.958 1.00 89.88 104 LYS A N 1
ATOM 820 C CA . LYS A 1 104 ? -22.093 12.692 17.093 1.00 89.88 104 LYS A CA 1
ATOM 821 C C . LYS A 1 104 ? -21.045 13.756 17.457 1.00 89.88 104 LYS A C 1
ATOM 823 O O . LYS A 1 104 ? -21.162 14.383 18.504 1.00 89.88 104 LYS A O 1
ATOM 828 N N . GLY A 1 105 ? -19.990 13.912 16.655 1.00 86.12 105 GLY A N 1
ATOM 829 C CA . GLY A 1 105 ? -18.916 14.883 16.882 1.00 86.12 105 GLY A CA 1
ATOM 830 C C . GLY A 1 105 ? -17.877 14.472 17.932 1.00 86.12 105 GLY A C 1
ATOM 831 O O . GLY A 1 105 ? -16.939 15.224 18.180 1.00 86.12 105 GLY A O 1
ATOM 832 N N . LYS A 1 106 ? -17.993 13.281 18.543 1.00 88.62 106 LYS A N 1
ATOM 833 C CA . LYS A 1 106 ? -16.949 12.743 19.430 1.00 88.62 106 LYS A CA 1
ATOM 834 C C . LYS A 1 106 ? -15.751 12.286 18.600 1.00 88.62 106 LYS A C 1
ATOM 836 O O . LYS A 1 106 ? -15.931 11.531 17.642 1.00 88.62 106 LYS A O 1
ATOM 841 N N . THR A 1 107 ? -14.562 12.679 19.042 1.00 94.06 107 THR A N 1
ATOM 842 C CA . THR A 1 107 ? -13.271 12.309 18.455 1.00 94.06 107 THR A CA 1
ATOM 843 C C . THR A 1 107 ? -12.499 11.403 19.413 1.00 94.06 107 THR A C 1
ATOM 845 O O . THR A 1 107 ? -12.495 11.640 20.623 1.00 94.06 107 THR A O 1
ATOM 848 N N . GLN A 1 108 ? -11.843 10.369 18.888 1.00 96.12 108 GLN A N 1
ATOM 849 C CA . GLN A 1 108 ? -11.018 9.442 19.661 1.00 96.12 108 GLN A CA 1
ATOM 850 C C . GLN A 1 108 ? -9.744 9.081 18.893 1.00 96.12 108 GLN A C 1
ATOM 852 O O . GLN A 1 108 ? -9.815 8.571 17.778 1.00 96.12 108 GLN A O 1
ATOM 857 N N . VAL A 1 109 ? -8.581 9.276 19.516 1.00 97.31 109 VAL A N 1
ATOM 858 C CA . VAL A 1 109 ? -7.311 8.735 19.011 1.00 97.31 109 VAL A CA 1
ATOM 859 C C . VAL A 1 109 ? -7.264 7.241 19.327 1.00 97.31 109 VAL A C 1
ATOM 861 O O . VAL A 1 109 ? -7.353 6.850 20.491 1.00 97.31 109 VAL A O 1
ATOM 864 N N . LEU A 1 110 ? -7.152 6.409 18.294 1.00 97.56 110 LEU A N 1
ATOM 865 C CA . LEU A 1 110 ? -7.118 4.950 18.405 1.00 97.56 110 LEU A CA 1
ATOM 866 C C . LEU A 1 110 ? -5.688 4.414 18.541 1.00 97.56 110 LEU A C 1
ATOM 868 O O . LEU A 1 110 ? -5.450 3.469 19.287 1.00 97.56 110 LEU A O 1
ATOM 872 N N . LEU A 1 111 ? -4.738 5.015 17.822 1.00 96.44 111 LEU A N 1
ATOM 873 C CA . LEU A 1 111 ? -3.339 4.592 17.771 1.00 96.44 111 LEU A CA 1
ATOM 874 C C . LEU A 1 111 ? -2.441 5.811 17.573 1.00 96.44 111 LEU A C 1
ATOM 876 O O . LEU A 1 111 ? -2.776 6.689 16.783 1.00 96.44 111 LEU A O 1
ATOM 880 N N . LYS A 1 112 ? -1.284 5.832 18.240 1.00 96.12 112 LYS A N 1
ATOM 881 C CA . LYS A 1 112 ? -0.180 6.741 17.905 1.00 96.12 112 LYS A CA 1
ATOM 882 C C . LYS A 1 112 ? 0.834 6.013 17.028 1.00 96.12 112 LYS A C 1
ATOM 884 O O . LYS A 1 112 ? 1.202 4.881 17.334 1.00 96.12 112 LYS A O 1
ATOM 889 N N . GLY A 1 113 ? 1.288 6.670 15.972 1.00 92.75 113 GLY A N 1
ATOM 890 C CA . GLY A 1 113 ? 2.219 6.130 14.985 1.00 92.75 113 GLY A CA 1
ATOM 891 C C . GLY A 1 113 ? 1.889 6.620 13.580 1.00 92.75 113 GLY A C 1
ATOM 892 O O . GLY A 1 113 ? 0.794 7.115 13.329 1.00 92.75 113 GLY A O 1
ATOM 893 N N . ASN A 1 114 ? 2.843 6.475 12.667 1.00 94.62 114 ASN A N 1
ATOM 894 C CA . ASN A 1 114 ? 2.697 6.915 11.284 1.00 94.62 114 ASN A CA 1
ATOM 895 C C . ASN A 1 114 ? 1.740 6.004 10.528 1.00 94.62 114 ASN A C 1
ATOM 897 O O . ASN A 1 114 ? 2.007 4.809 10.363 1.00 94.62 114 ASN A O 1
ATOM 901 N N . ILE A 1 115 ? 0.611 6.556 10.099 1.00 96.06 115 ILE A N 1
ATOM 902 C CA . ILE A 1 115 ? -0.418 5.819 9.374 1.00 96.06 115 ILE A CA 1
ATOM 903 C C . ILE A 1 115 ? -0.191 5.979 7.874 1.00 96.06 115 ILE A C 1
ATOM 905 O O . ILE A 1 115 ? -0.535 7.003 7.296 1.00 96.06 115 ILE A O 1
ATOM 909 N N . ASN A 1 116 ? 0.343 4.935 7.240 1.00 94.62 116 ASN A N 1
ATOM 910 C CA . ASN A 1 116 ? 0.599 4.925 5.801 1.00 94.62 116 ASN A CA 1
ATOM 911 C C . ASN A 1 116 ? -0.695 4.739 4.995 1.00 94.62 116 ASN A C 1
ATOM 913 O O . ASN A 1 116 ? -0.936 5.443 4.015 1.00 94.62 116 ASN A O 1
ATOM 917 N N . LYS A 1 117 ? -1.545 3.785 5.400 1.00 95.75 117 LYS A N 1
ATOM 918 C CA . LYS A 1 117 ? -2.777 3.475 4.667 1.00 95.75 117 LYS A CA 1
ATOM 919 C C . LYS A 1 117 ? -3.885 2.965 5.575 1.00 95.75 117 LYS A C 1
ATOM 921 O O . LYS A 1 117 ? -3.658 2.133 6.448 1.00 95.75 117 LYS A O 1
ATOM 926 N N . ILE A 1 118 ? -5.099 3.419 5.299 1.00 97.81 118 ILE A N 1
ATOM 927 C CA . ILE A 1 118 ? -6.359 2.861 5.786 1.00 97.81 118 ILE A CA 1
ATOM 928 C C . ILE A 1 118 ? -7.080 2.297 4.570 1.00 97.81 118 ILE A C 1
ATOM 930 O O . ILE A 1 118 ? -7.220 2.981 3.554 1.00 97.81 118 ILE A O 1
ATOM 934 N N . LEU A 1 119 ? -7.518 1.047 4.656 1.00 96.56 119 LEU A N 1
ATOM 935 C CA . LEU A 1 119 ? -8.205 0.388 3.555 1.00 96.56 119 LEU A CA 1
ATOM 936 C C . LEU A 1 119 ? -9.318 -0.522 4.059 1.00 96.56 119 LEU A C 1
ATOM 938 O O . LEU A 1 119 ? -9.277 -1.031 5.181 1.00 96.56 119 LEU A O 1
ATOM 942 N N . ARG A 1 120 ? -10.322 -0.724 3.206 1.00 96.88 120 ARG A N 1
ATOM 943 C CA . ARG A 1 120 ? -11.284 -1.811 3.366 1.00 96.88 120 ARG A CA 1
ATOM 944 C C . ARG A 1 120 ? -10.755 -3.031 2.638 1.00 96.88 120 ARG A C 1
ATOM 946 O O . ARG A 1 120 ? -10.340 -2.940 1.485 1.00 96.88 120 ARG A O 1
ATOM 953 N N . PHE A 1 121 ? -10.812 -4.165 3.311 1.00 97.06 121 PHE A N 1
ATOM 954 C CA . PHE A 1 121 ? -10.569 -5.460 2.706 1.00 97.06 121 PHE A CA 1
ATOM 955 C C . PHE A 1 121 ? -11.644 -6.409 3.222 1.00 97.06 121 PHE A C 1
ATOM 957 O O . PHE A 1 121 ? -11.814 -6.572 4.436 1.00 97.06 121 PHE A O 1
ATOM 964 N N . ARG A 1 122 ? -12.429 -6.968 2.294 1.00 92.56 122 ARG A N 1
ATOM 965 C CA . ARG A 1 122 ? -13.687 -7.659 2.608 1.00 92.56 122 ARG A CA 1
ATOM 966 C C . ARG A 1 122 ? -14.572 -6.765 3.498 1.00 92.56 122 ARG A C 1
ATOM 968 O O . ARG A 1 122 ? -14.700 -5.568 3.248 1.00 92.56 122 ARG A O 1
ATOM 975 N N . ASN A 1 123 ? -15.135 -7.320 4.567 1.00 91.69 123 ASN A N 1
ATOM 976 C CA . ASN A 1 123 ? -16.023 -6.612 5.493 1.00 91.69 123 ASN A CA 1
ATOM 977 C C . ASN A 1 123 ? -15.275 -5.994 6.687 1.00 91.69 123 ASN A C 1
ATOM 979 O O . ASN A 1 123 ? -15.861 -5.775 7.743 1.00 91.69 123 ASN A O 1
ATOM 983 N N . SER A 1 124 ? -13.965 -5.767 6.574 1.00 95.69 124 SER A N 1
ATOM 984 C CA . SER A 1 124 ? -13.133 -5.264 7.669 1.00 95.69 124 SER A CA 1
ATOM 985 C C . SER A 1 124 ? -12.274 -4.081 7.235 1.00 95.69 124 SER A C 1
ATOM 987 O O . SER A 1 124 ? -11.983 -3.885 6.052 1.00 95.69 124 SER A O 1
ATOM 989 N N . ILE A 1 125 ? -11.891 -3.267 8.217 1.00 98.06 125 ILE A N 1
ATOM 990 C CA . ILE A 1 125 ? -11.021 -2.109 8.023 1.00 98.06 125 ILE A CA 1
ATOM 991 C C . ILE A 1 125 ? -9.642 -2.457 8.567 1.00 98.06 125 ILE A C 1
ATOM 993 O O . ILE A 1 125 ? -9.510 -2.909 9.708 1.00 98.06 125 ILE A O 1
ATOM 997 N N . TYR A 1 126 ? -8.627 -2.215 7.745 1.00 98.25 126 TYR A N 1
ATOM 998 C CA . TYR A 1 126 ? -7.235 -2.452 8.084 1.00 98.25 126 TYR A CA 1
ATOM 999 C C . TYR A 1 126 ? -6.441 -1.157 8.031 1.00 98.25 126 TYR A C 1
ATOM 1001 O O . TYR A 1 126 ? -6.742 -0.243 7.258 1.00 98.25 126 TYR A O 1
ATOM 1009 N N . VAL A 1 127 ? -5.410 -1.108 8.865 1.00 98.31 127 VAL A N 1
ATOM 1010 C CA . VAL A 1 127 ? -4.493 0.016 8.984 1.00 98.31 127 VAL A CA 1
ATOM 1011 C C . VAL A 1 127 ? -3.077 -0.500 8.841 1.00 98.31 127 VAL A C 1
ATOM 1013 O O . VAL A 1 127 ? -2.666 -1.436 9.526 1.00 98.31 127 VAL A O 1
ATOM 1016 N N . ILE A 1 128 ? -2.338 0.129 7.940 1.00 97.81 128 ILE A N 1
ATOM 1017 C CA . ILE A 1 128 ? -0.947 -0.173 7.655 1.00 97.81 128 ILE A CA 1
ATOM 1018 C C . ILE A 1 128 ? -0.125 0.999 8.179 1.00 97.81 128 ILE A C 1
ATOM 1020 O O . ILE A 1 128 ? -0.377 2.157 7.840 1.00 97.81 128 ILE A O 1
ATOM 1024 N N . THR A 1 129 ? 0.826 0.698 9.054 1.00 96.69 129 THR A N 1
ATOM 1025 C CA . THR A 1 129 ? 1.616 1.691 9.790 1.00 96.69 129 THR A CA 1
ATOM 1026 C C . THR A 1 129 ? 3.075 1.267 9.832 1.00 96.69 129 THR A C 1
ATOM 1028 O O . THR A 1 129 ? 3.367 0.072 9.821 1.00 96.69 129 THR A O 1
ATOM 1031 N N . GLY A 1 130 ? 4.001 2.216 9.890 1.00 94.88 130 GLY A N 1
ATOM 1032 C CA . GLY A 1 130 ? 5.419 1.916 10.043 1.00 94.88 130 GLY A CA 1
ATOM 1033 C C . GLY A 1 130 ? 6.296 3.151 9.947 1.00 94.88 130 GLY A C 1
ATOM 1034 O O . GLY A 1 130 ? 5.810 4.252 9.719 1.00 94.88 130 GLY A O 1
ATOM 1035 N N . LEU A 1 131 ? 7.592 2.958 10.160 1.00 93.19 131 LEU A N 1
ATOM 1036 C CA . LEU A 1 131 ? 8.595 4.016 10.100 1.00 93.19 131 LEU A CA 1
ATOM 1037 C C . LEU A 1 131 ? 9.905 3.433 9.570 1.00 93.19 131 LEU A C 1
ATOM 1039 O O . LEU A 1 131 ? 10.314 2.341 9.978 1.00 93.19 131 LEU A O 1
ATOM 1043 N N . ALA A 1 132 ? 10.537 4.183 8.668 1.00 88.62 132 ALA A N 1
ATOM 1044 C CA . ALA A 1 132 ? 11.907 3.975 8.224 1.00 88.62 132 ALA A CA 1
ATOM 1045 C C . ALA A 1 132 ? 12.736 5.216 8.584 1.00 88.62 132 ALA A C 1
ATOM 1047 O O . ALA A 1 132 ? 12.676 6.220 7.876 1.00 88.62 132 ALA A O 1
ATOM 1048 N N . HIS A 1 133 ? 13.473 5.172 9.697 1.00 84.56 133 HIS A N 1
ATOM 1049 C CA . HIS A 1 133 ? 14.368 6.257 10.102 1.00 84.56 133 HIS A CA 1
ATOM 1050 C C . HIS A 1 133 ? 15.469 5.799 11.072 1.00 84.56 133 HIS A C 1
ATOM 1052 O O . HIS A 1 133 ? 15.204 5.016 11.976 1.00 84.56 133 HIS A O 1
ATOM 1058 N N . MET A 1 134 ? 16.702 6.296 10.890 1.00 75.19 134 MET A N 1
ATOM 1059 C CA . MET A 1 134 ? 17.868 6.083 11.776 1.00 75.19 134 MET A CA 1
ATOM 1060 C C . MET A 1 134 ? 18.019 4.658 12.346 1.00 75.19 134 MET A C 1
ATOM 1062 O O . MET A 1 134 ? 18.232 4.460 13.539 1.00 75.19 134 MET A O 1
ATOM 1066 N N . GLY A 1 135 ? 17.933 3.648 11.477 1.00 73.81 135 GLY A N 1
ATOM 1067 C CA . GLY A 1 135 ? 18.090 2.237 11.850 1.00 73.81 135 GLY A CA 1
ATOM 1068 C C . GLY A 1 135 ? 16.792 1.540 12.265 1.00 73.81 135 GLY A C 1
ATOM 1069 O O . GLY A 1 135 ? 16.767 0.315 12.361 1.00 73.81 135 GLY A O 1
ATOM 1070 N N . GLU A 1 136 ? 15.694 2.275 12.436 1.00 83.81 136 GLU A N 1
ATOM 1071 C CA . GLU A 1 136 ? 14.361 1.688 12.448 1.00 83.81 136 GLU A CA 1
ATOM 1072 C C . GLU A 1 136 ? 13.891 1.460 11.014 1.00 83.81 136 GLU A C 1
ATOM 1074 O O . GLU A 1 136 ? 13.894 2.376 10.196 1.00 83.81 136 GLU A O 1
ATOM 1079 N N . ASN A 1 137 ? 13.465 0.238 10.717 1.00 92.44 137 ASN A N 1
ATOM 1080 C CA . ASN A 1 137 ? 12.766 -0.109 9.490 1.00 92.44 137 ASN A CA 1
ATOM 1081 C C . ASN A 1 137 ? 11.751 -1.192 9.846 1.00 92.44 137 ASN A C 1
ATOM 1083 O O . ASN A 1 137 ? 12.104 -2.357 10.011 1.00 92.44 137 ASN A O 1
ATOM 1087 N N . ARG A 1 138 ? 10.505 -0.790 10.097 1.00 94.25 138 ARG A N 1
ATOM 1088 C CA . ARG A 1 138 ? 9.460 -1.712 10.557 1.00 94.25 138 ARG A CA 1
ATOM 1089 C C . ARG A 1 138 ? 8.082 -1.239 10.145 1.00 94.25 138 ARG A C 1
ATOM 1091 O O . ARG A 1 138 ? 7.834 -0.039 10.030 1.00 94.25 138 ARG A O 1
ATOM 1098 N N . GLY A 1 139 ? 7.158 -2.184 10.030 1.00 96.19 139 GLY A N 1
ATOM 1099 C CA . GLY A 1 139 ? 5.747 -1.882 9.840 1.00 96.19 139 GLY A CA 1
ATOM 1100 C C . GLY A 1 139 ? 4.824 -2.879 10.529 1.00 96.19 139 GLY A C 1
ATOM 1101 O O . GLY A 1 139 ? 5.263 -3.865 11.116 1.00 96.19 139 GLY A O 1
ATOM 1102 N N . ASN A 1 140 ? 3.528 -2.600 10.487 1.00 97.19 140 ASN A N 1
ATOM 1103 C CA . ASN A 1 140 ? 2.475 -3.450 11.025 1.00 97.19 140 ASN A CA 1
ATOM 1104 C C . ASN A 1 140 ? 1.262 -3.399 10.101 1.00 97.19 140 ASN A C 1
ATOM 1106 O O . ASN A 1 140 ? 0.963 -2.355 9.515 1.00 97.19 140 ASN A O 1
ATOM 1110 N N . VAL A 1 141 ? 0.516 -4.499 10.082 1.00 98.38 141 VAL A N 1
ATOM 1111 C CA . VAL A 1 141 ? -0.863 -4.519 9.594 1.00 98.38 141 VAL A CA 1
ATOM 1112 C C . VAL A 1 141 ? -1.778 -4.785 10.770 1.00 98.38 141 VAL A C 1
ATOM 1114 O O . VAL A 1 141 ? -1.602 -5.752 11.514 1.00 98.38 141 VAL A O 1
ATOM 1117 N N . LEU A 1 142 ? -2.738 -3.891 10.950 1.00 98.44 142 LEU A N 1
ATOM 1118 C CA . LEU A 1 142 ? -3.664 -3.884 12.065 1.00 98.44 142 LEU A CA 1
ATOM 1119 C C . LEU A 1 142 ? -5.089 -4.001 11.533 1.00 98.44 142 LEU A C 1
ATOM 1121 O O . LEU A 1 142 ? -5.409 -3.418 10.499 1.00 98.44 142 LEU A O 1
ATOM 1125 N N . LYS A 1 143 ? -5.950 -4.712 12.252 1.00 98.06 143 LYS A N 1
ATOM 1126 C CA . LYS A 1 143 ? -7.388 -4.789 12.002 1.00 98.06 143 LYS A CA 1
ATOM 1127 C C . LYS A 1 143 ? -8.121 -3.972 13.054 1.00 98.06 143 LYS A C 1
ATOM 1129 O O . LYS A 1 143 ? -7.826 -4.066 14.247 1.00 98.06 143 LYS A O 1
ATOM 1134 N N . LEU A 1 144 ? -9.068 -3.158 12.604 1.00 97.94 144 LEU A N 1
ATOM 1135 C CA . LEU A 1 144 ? -9.930 -2.384 13.486 1.00 97.94 144 LEU A CA 1
ATOM 1136 C C . LEU A 1 144 ? -11.224 -3.152 13.746 1.00 97.94 144 LEU A C 1
ATOM 1138 O O . LEU A 1 144 ? -11.864 -3.643 12.817 1.00 97.94 144 LEU A O 1
ATOM 1142 N N . LEU A 1 145 ? -11.615 -3.234 15.013 1.00 97.12 145 LEU A N 1
ATOM 1143 C CA . LEU A 1 145 ? -12.787 -3.973 15.468 1.00 97.12 145 LEU A CA 1
ATOM 1144 C C . LEU A 1 145 ? -13.693 -3.056 16.287 1.00 97.12 145 LEU A C 1
ATOM 1146 O O . LEU A 1 145 ? -13.209 -2.192 17.018 1.00 97.12 145 LEU A O 1
ATOM 1150 N N . ASN A 1 146 ? -15.005 -3.290 16.215 1.00 94.94 146 ASN A N 1
ATOM 1151 C CA . ASN A 1 146 ? -16.007 -2.648 17.076 1.00 94.94 146 ASN A CA 1
ATOM 1152 C C . ASN A 1 146 ? -15.931 -1.107 17.088 1.00 94.94 146 ASN A C 1
ATOM 1154 O O . ASN A 1 146 ? -16.138 -0.484 18.130 1.00 94.94 146 ASN A O 1
ATOM 1158 N N . LEU A 1 147 ? -15.625 -0.494 15.938 1.00 94.31 147 LEU A N 1
ATOM 1159 C CA . LEU A 1 147 ? -15.383 0.950 15.817 1.00 94.31 147 LEU A CA 1
ATOM 1160 C C . LEU A 1 147 ? -16.567 1.820 16.269 1.00 94.31 147 LEU A C 1
ATOM 1162 O O . LEU A 1 147 ? -16.367 2.951 16.697 1.00 94.31 147 LEU A O 1
ATOM 1166 N N . GLU A 1 148 ? -17.786 1.294 16.209 1.00 91.88 148 GLU A N 1
ATOM 1167 C CA . GLU A 1 148 ? -19.004 2.040 16.541 1.00 91.88 148 GLU A CA 1
ATOM 1168 C C . GLU A 1 148 ? -19.339 2.044 18.040 1.00 91.88 148 GLU A C 1
ATOM 1170 O O . GLU A 1 148 ? -20.104 2.891 18.501 1.00 91.88 148 GLU A O 1
ATOM 1175 N N . THR A 1 149 ? -18.784 1.103 18.812 1.00 91.75 149 THR A N 1
ATOM 1176 C CA . THR A 1 149 ? -19.155 0.882 20.220 1.00 91.75 149 THR A CA 1
ATOM 1177 C C . THR A 1 149 ? -17.952 0.979 21.147 1.00 91.75 149 THR A C 1
ATOM 1179 O O . THR A 1 149 ? -17.854 1.907 21.947 1.00 91.75 149 THR A O 1
ATOM 1182 N N . ASN A 1 150 ? -17.021 0.034 21.032 1.00 93.25 150 ASN A N 1
ATOM 1183 C CA . ASN A 1 150 ? -15.798 -0.031 21.820 1.00 93.25 150 ASN A CA 1
ATOM 1184 C C . ASN A 1 150 ? -14.620 -0.392 20.903 1.00 93.25 150 ASN A C 1
ATOM 1186 O O . ASN A 1 150 ? -14.290 -1.579 20.798 1.00 93.25 150 ASN A O 1
ATOM 1190 N N . PRO A 1 151 ? -14.019 0.608 20.228 1.00 95.38 151 PRO A N 1
ATOM 1191 C CA . PRO A 1 151 ? -12.945 0.392 19.271 1.00 95.38 151 PRO A CA 1
ATOM 1192 C C . PRO A 1 151 ? -11.808 -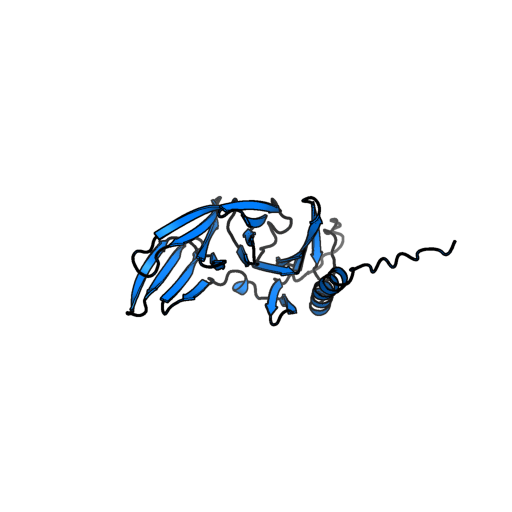0.454 19.848 1.00 95.38 151 PRO A C 1
ATOM 1194 O O . PRO A 1 151 ? -11.256 -0.142 20.903 1.00 95.38 151 PRO A O 1
ATOM 1197 N N . LYS A 1 152 ? -11.429 -1.510 19.128 1.00 96.81 152 LYS A N 1
ATOM 1198 C CA . LYS A 1 152 ? -10.264 -2.348 19.425 1.00 96.81 152 LYS A CA 1
ATOM 1199 C C . LYS A 1 152 ? -9.352 -2.424 18.209 1.00 96.81 152 LYS A C 1
ATOM 1201 O O . LYS A 1 152 ? -9.805 -2.323 17.070 1.00 96.81 152 LYS A O 1
ATOM 1206 N N . ILE A 1 153 ? -8.070 -2.630 18.479 1.00 97.75 153 ILE A N 1
ATOM 1207 C CA . ILE A 1 153 ? -7.039 -2.820 17.466 1.00 97.75 153 ILE A CA 1
ATOM 1208 C C . ILE A 1 153 ? -6.419 -4.191 17.686 1.00 97.75 153 ILE A C 1
ATOM 1210 O O . ILE A 1 153 ? -5.943 -4.494 18.779 1.00 97.75 153 ILE A O 1
ATOM 1214 N N . GLU A 1 154 ? -6.411 -4.996 16.637 1.00 97.44 154 GLU A N 1
ATOM 1215 C CA . GLU A 1 154 ? -5.760 -6.297 16.598 1.00 97.44 154 GLU A CA 1
ATOM 1216 C C . GLU A 1 154 ? -4.573 -6.230 15.636 1.00 97.44 154 GLU A C 1
ATOM 1218 O O . GLU A 1 154 ? -4.702 -5.720 14.523 1.00 97.44 154 GLU A O 1
ATOM 1223 N N . ARG A 1 155 ? -3.399 -6.725 16.043 1.00 97.75 155 ARG A N 1
ATOM 1224 C CA . ARG A 1 155 ? -2.261 -6.856 15.127 1.00 97.75 155 ARG A CA 1
ATOM 1225 C C . ARG A 1 155 ? -2.413 -8.150 14.342 1.00 97.75 155 ARG A C 1
ATOM 1227 O O . ARG A 1 155 ? -2.379 -9.219 14.934 1.00 97.75 155 ARG A O 1
ATOM 1234 N N . ILE A 1 156 ? -2.487 -8.030 13.021 1.00 97.81 156 ILE A N 1
ATOM 1235 C CA . ILE A 1 156 ? -2.499 -9.174 12.109 1.00 97.81 156 ILE A CA 1
ATOM 1236 C C . ILE A 1 156 ? -1.078 -9.683 11.894 1.00 97.81 156 ILE A C 1
ATOM 1238 O O . ILE A 1 156 ? -0.805 -10.863 12.060 1.00 97.81 156 ILE A O 1
ATOM 1242 N N . THR A 1 157 ? -0.148 -8.787 11.555 1.00 97.75 157 THR A N 1
ATOM 1243 C CA . THR A 1 157 ? 1.260 -9.160 11.398 1.00 97.75 157 THR A CA 1
ATOM 1244 C C . THR A 1 157 ? 2.205 -7.969 11.539 1.00 97.75 157 THR A C 1
ATOM 1246 O O . THR A 1 157 ? 1.792 -6.805 11.461 1.00 97.75 157 THR A O 1
ATOM 1249 N N . LEU A 1 158 ? 3.487 -8.277 11.727 1.00 97.38 158 LEU A N 1
ATOM 1250 C CA . LEU A 1 158 ? 4.597 -7.346 11.556 1.00 97.38 158 LEU A CA 1
ATOM 1251 C C . LEU A 1 158 ? 5.058 -7.366 10.097 1.00 97.38 158 LEU A C 1
ATOM 1253 O O . LEU A 1 158 ? 5.068 -8.408 9.446 1.00 97.38 158 LEU A O 1
ATOM 1257 N N . LEU A 1 159 ? 5.473 -6.208 9.600 1.00 97.00 159 LEU A N 1
ATOM 1258 C CA . LEU A 1 159 ? 6.129 -6.084 8.307 1.00 97.00 159 LEU A CA 1
ATOM 1259 C C . LEU A 1 159 ? 7.645 -6.019 8.516 1.00 97.00 159 LEU A C 1
ATOM 1261 O O . LEU A 1 159 ? 8.090 -5.342 9.450 1.00 97.00 159 LEU A O 1
ATOM 1265 N N . PRO A 1 160 ? 8.435 -6.662 7.638 1.00 94.38 160 PRO A N 1
ATOM 1266 C CA . PRO A 1 160 ? 9.895 -6.638 7.713 1.00 94.38 160 PRO A CA 1
ATOM 1267 C C . PRO A 1 160 ? 10.482 -5.238 7.490 1.00 94.38 160 PRO A C 1
ATOM 1269 O O . PRO A 1 160 ? 11.627 -5.000 7.851 1.00 94.38 160 PRO A O 1
ATOM 1272 N N . ALA A 1 161 ? 9.699 -4.324 6.911 1.00 94.94 161 ALA A N 1
ATOM 1273 C CA . ALA A 1 161 ? 10.114 -2.974 6.584 1.00 94.94 161 ALA A CA 1
ATOM 1274 C C . ALA A 1 161 ? 8.929 -1.997 6.596 1.00 94.94 161 ALA A C 1
ATOM 1276 O O . ALA A 1 161 ? 7.761 -2.401 6.652 1.00 94.94 161 ALA A O 1
ATOM 1277 N N . ALA A 1 162 ? 9.232 -0.702 6.556 1.00 94.88 162 ALA A N 1
ATOM 1278 C CA . ALA A 1 162 ? 8.235 0.354 6.550 1.00 94.88 162 ALA A CA 1
ATOM 1279 C C . ALA A 1 162 ? 7.394 0.318 5.260 1.00 94.88 162 ALA A C 1
ATOM 1281 O O . ALA A 1 162 ? 7.954 0.208 4.162 1.00 94.88 162 ALA A O 1
ATO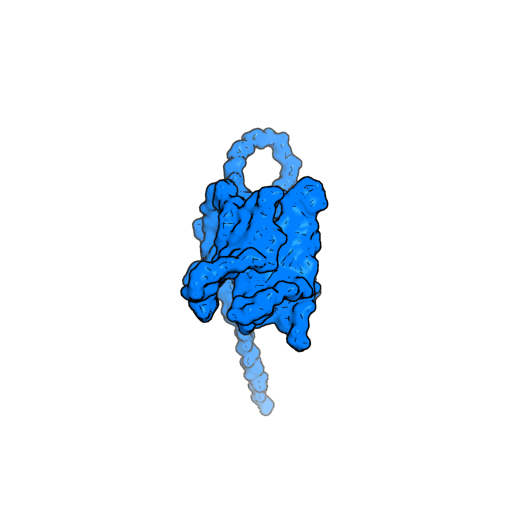M 1282 N N . PRO A 1 163 ? 6.061 0.416 5.376 1.00 95.50 163 PRO A N 1
ATOM 1283 C CA . PRO A 1 163 ? 5.157 0.457 4.239 1.00 95.50 163 PRO A CA 1
ATOM 1284 C C . PRO A 1 163 ? 5.264 1.800 3.511 1.00 95.50 163 PRO A C 1
ATOM 1286 O O . PRO A 1 163 ? 5.449 2.848 4.125 1.00 95.50 163 PRO A O 1
ATOM 1289 N N . VAL A 1 164 ? 5.102 1.749 2.196 1.00 93.88 164 VAL A N 1
ATOM 1290 C CA . VAL A 1 164 ? 5.132 2.899 1.284 1.00 93.88 164 VAL A CA 1
ATOM 1291 C C . VAL A 1 164 ? 3.772 3.072 0.626 1.00 93.88 164 VAL A C 1
ATOM 1293 O O . VAL A 1 164 ? 3.216 4.167 0.619 1.00 93.88 164 VAL A O 1
ATOM 1296 N N . ALA A 1 165 ? 3.219 1.982 0.101 1.00 94.69 165 ALA A N 1
ATOM 1297 C CA . ALA A 1 165 ? 1.904 1.957 -0.514 1.00 94.69 165 ALA A CA 1
ATOM 1298 C C . ALA A 1 165 ? 1.250 0.595 -0.287 1.00 94.69 165 ALA A C 1
ATOM 1300 O O . ALA A 1 165 ? 1.928 -0.418 -0.104 1.00 94.69 165 ALA A O 1
ATOM 1301 N N . ALA A 1 166 ? -0.076 0.559 -0.354 1.00 96.75 166 ALA A N 1
ATOM 1302 C CA . ALA A 1 166 ? -0.820 -0.685 -0.320 1.00 96.75 166 ALA A CA 1
ATOM 1303 C C . ALA A 1 166 ? -2.071 -0.616 -1.189 1.00 96.75 166 ALA A C 1
ATOM 1305 O O . ALA A 1 166 ? -2.722 0.430 -1.291 1.00 96.75 166 ALA A O 1
ATOM 1306 N N . ILE A 1 167 ? -2.398 -1.757 -1.784 1.00 96.50 167 ILE A N 1
ATOM 1307 C CA . ILE A 1 167 ? -3.573 -1.976 -2.629 1.00 96.50 167 ILE A CA 1
ATOM 1308 C C . ILE A 1 167 ? -4.214 -3.314 -2.261 1.00 96.50 167 ILE A C 1
ATOM 1310 O O . ILE A 1 167 ? -3.589 -4.155 -1.614 1.00 96.50 167 ILE A O 1
ATOM 1314 N N . THR A 1 168 ? -5.451 -3.524 -2.687 1.00 96.88 168 THR A N 1
ATOM 1315 C CA . THR A 1 168 ? -6.178 -4.773 -2.462 1.00 96.88 168 THR A CA 1
ATOM 1316 C C . THR A 1 168 ? -6.704 -5.352 -3.764 1.00 96.88 168 THR A C 1
ATOM 1318 O O . THR A 1 168 ? -7.004 -4.617 -4.706 1.00 96.88 168 THR A O 1
ATOM 1321 N N . ASP A 1 169 ? -6.829 -6.675 -3.801 1.00 93.50 169 ASP A N 1
ATOM 1322 C CA . ASP A 1 169 ? -7.757 -7.367 -4.694 1.00 93.50 169 ASP A CA 1
ATOM 1323 C C . ASP A 1 169 ? -8.760 -8.188 -3.868 1.00 93.50 169 ASP A C 1
ATOM 1325 O O . ASP A 1 169 ? -8.916 -7.955 -2.667 1.00 93.50 169 ASP A O 1
ATOM 1329 N N . GLU A 1 170 ? -9.487 -9.108 -4.503 1.00 91.12 170 GLU A N 1
ATOM 1330 C CA . GLU A 1 170 ? -10.523 -9.911 -3.841 1.00 91.12 170 GLU A CA 1
ATOM 1331 C C . GLU A 1 170 ? -9.994 -10.726 -2.652 1.00 91.12 170 GLU A C 1
ATOM 1333 O O . GLU A 1 170 ? -10.703 -10.909 -1.659 1.00 91.12 170 GLU A O 1
ATOM 1338 N N . ASN A 1 171 ? -8.749 -11.208 -2.737 1.00 93.81 171 ASN A N 1
ATOM 1339 C CA . ASN A 1 171 ? -8.201 -12.173 -1.785 1.00 93.81 171 ASN A CA 1
ATOM 1340 C C . ASN A 1 171 ? -6.927 -11.697 -1.090 1.00 93.81 171 ASN A C 1
ATOM 1342 O O . ASN A 1 171 ? -6.516 -12.322 -0.113 1.00 93.81 171 ASN A O 1
ATOM 1346 N N . ASN A 1 172 ? -6.322 -10.599 -1.541 1.00 96.94 172 ASN A N 1
ATOM 1347 C CA . ASN A 1 172 ? -5.017 -10.176 -1.061 1.00 96.94 172 ASN A CA 1
ATOM 1348 C C . ASN A 1 172 ? -4.970 -8.695 -0.697 1.00 96.94 172 ASN A C 1
ATOM 1350 O O . ASN A 1 172 ? -5.555 -7.840 -1.367 1.00 96.94 172 ASN A O 1
ATOM 1354 N N . ILE A 1 173 ? -4.162 -8.390 0.317 1.00 98.25 173 ILE A N 1
ATOM 1355 C CA . ILE A 1 173 ? -3.620 -7.050 0.542 1.00 98.25 173 ILE A CA 1
ATOM 1356 C C . ILE A 1 173 ? -2.166 -7.071 0.071 1.00 98.25 173 ILE A C 1
ATOM 1358 O O . ILE A 1 173 ? -1.348 -7.811 0.615 1.00 98.25 173 ILE A O 1
ATOM 1362 N N . TYR A 1 174 ? -1.832 -6.259 -0.927 1.00 98.19 174 TYR A N 1
ATOM 1363 C CA . TYR A 1 174 ? -0.460 -6.094 -1.400 1.00 98.19 174 TYR A CA 1
ATOM 1364 C C . TYR A 1 174 ? 0.166 -4.864 -0.773 1.00 98.19 174 TYR A C 1
ATOM 1366 O O . TYR A 1 174 ? -0.454 -3.800 -0.732 1.00 98.19 174 TYR A O 1
ATOM 1374 N N . ILE A 1 175 ? 1.399 -5.011 -0.301 1.00 98.31 175 ILE A N 1
ATOM 1375 C CA . ILE A 1 175 ? 2.097 -3.981 0.462 1.00 98.31 175 ILE A CA 1
ATOM 1376 C C . ILE A 1 175 ? 3.471 -3.783 -0.160 1.00 98.31 175 ILE A C 1
ATOM 1378 O O . ILE A 1 175 ? 4.304 -4.689 -0.163 1.00 98.31 175 ILE A O 1
ATOM 1382 N N . LEU A 1 176 ? 3.690 -2.585 -0.689 1.00 97.62 176 LEU A N 1
ATOM 1383 C CA . LEU A 1 176 ? 5.001 -2.099 -1.084 1.00 97.62 176 LEU A CA 1
ATOM 1384 C C . LEU A 1 176 ? 5.689 -1.561 0.168 1.00 97.62 176 LEU A C 1
ATOM 1386 O O . LEU A 1 176 ? 5.147 -0.676 0.833 1.00 97.62 176 LEU A O 1
ATOM 1390 N N . THR A 1 177 ? 6.867 -2.084 0.481 1.00 95.81 177 THR A N 1
ATOM 1391 C CA . THR A 1 177 ? 7.762 -1.519 1.494 1.00 95.81 177 THR A CA 1
ATOM 1392 C C . THR A 1 177 ? 8.900 -0.764 0.819 1.00 95.81 177 THR A C 1
ATOM 1394 O O . THR A 1 177 ? 9.054 -0.807 -0.405 1.00 95.81 177 THR A O 1
ATOM 1397 N N . ILE A 1 178 ? 9.714 -0.068 1.615 1.00 91.94 178 ILE A N 1
ATOM 1398 C CA . ILE A 1 178 ? 10.892 0.648 1.107 1.00 91.94 178 ILE A CA 1
ATOM 1399 C C . ILE A 1 178 ? 11.838 -0.258 0.296 1.00 91.94 178 ILE A C 1
ATOM 1401 O O . ILE A 1 178 ? 12.446 0.200 -0.663 1.00 91.94 178 ILE A O 1
ATOM 1405 N N . ASP A 1 179 ? 11.911 -1.546 0.627 1.00 91.50 179 ASP A N 1
ATOM 1406 C CA . ASP A 1 179 ? 12.880 -2.525 0.119 1.00 91.50 179 ASP A CA 1
ATOM 1407 C C . ASP A 1 179 ? 12.245 -3.843 -0.361 1.00 91.50 179 ASP A C 1
ATOM 1409 O O . ASP A 1 179 ? 12.955 -4.814 -0.635 1.00 91.50 179 ASP A O 1
ATOM 1413 N N . GLY A 1 180 ? 10.920 -3.907 -0.481 1.00 95.25 180 GLY A N 1
ATOM 1414 C CA . GLY A 1 180 ? 10.233 -5.165 -0.739 1.00 95.25 180 GLY A CA 1
ATOM 1415 C C . GLY A 1 180 ? 8.804 -5.015 -1.237 1.00 95.25 180 GLY A C 1
ATOM 1416 O O . GLY A 1 180 ? 8.228 -3.929 -1.289 1.00 95.25 180 GLY A O 1
ATOM 1417 N N . LEU A 1 181 ? 8.243 -6.147 -1.652 1.00 97.50 181 LEU A N 1
ATOM 1418 C CA . LEU A 1 181 ? 6.850 -6.290 -2.060 1.00 97.50 181 LEU A CA 1
ATOM 1419 C C . LEU A 1 181 ? 6.292 -7.541 -1.391 1.00 97.50 181 LEU A C 1
ATOM 1421 O O . LEU A 1 181 ? 6.894 -8.614 -1.459 1.00 97.50 181 LEU A O 1
ATOM 1425 N N . LEU A 1 182 ? 5.148 -7.397 -0.738 1.00 97.62 182 LEU A N 1
ATOM 1426 C CA . LEU A 1 182 ? 4.539 -8.424 0.098 1.00 97.62 182 LEU A CA 1
ATOM 1427 C C . LEU A 1 182 ? 3.081 -8.638 -0.316 1.00 97.62 182 LEU A C 1
ATOM 1429 O O . LEU A 1 182 ? 2.419 -7.700 -0.766 1.00 97.62 182 LEU A O 1
ATOM 1433 N N . SER A 1 183 ? 2.566 -9.846 -0.104 1.00 97.25 183 SER A N 1
ATOM 1434 C CA . SER A 1 183 ? 1.129 -10.127 -0.093 1.00 97.25 183 SER A CA 1
ATOM 1435 C C . SER A 1 183 ? 0.703 -10.700 1.254 1.00 97.25 183 SER A C 1
ATOM 1437 O O . SER A 1 183 ? 1.345 -11.593 1.800 1.00 97.25 183 SER A O 1
ATOM 1439 N N . LEU A 1 184 ? -0.393 -10.176 1.793 1.00 97.75 184 LEU A N 1
ATOM 1440 C CA . LEU A 1 184 ? -1.188 -10.842 2.814 1.00 97.75 184 LEU A CA 1
ATOM 1441 C C . LEU A 1 184 ? -2.331 -11.555 2.113 1.00 97.75 184 LEU A C 1
ATOM 1443 O O . LEU A 1 184 ? -3.283 -10.913 1.669 1.00 97.75 184 LEU A O 1
ATOM 1447 N N . GLU A 1 185 ? -2.196 -12.867 1.995 1.00 96.38 185 GLU A N 1
ATOM 1448 C CA . GLU A 1 185 ? -3.151 -13.739 1.322 1.00 96.38 185 GLU A CA 1
ATOM 1449 C C . GLU A 1 185 ? -4.179 -14.206 2.345 1.00 96.38 185 GLU A C 1
ATOM 1451 O O . GLU A 1 185 ? -3.810 -14.760 3.381 1.00 96.38 185 GLU A O 1
ATOM 1456 N N . TYR A 1 186 ? -5.457 -13.942 2.088 1.00 95.12 186 TYR A N 1
ATOM 1457 C CA . TYR A 1 186 ? -6.532 -14.361 2.978 1.00 95.12 186 TYR A CA 1
ATOM 1458 C C . TYR A 1 186 ? -7.110 -15.696 2.521 1.00 95.12 186 TYR A C 1
ATOM 1460 O O . TYR A 1 186 ? -7.709 -15.776 1.444 1.00 95.12 186 TYR A O 1
ATOM 1468 N N . GLN A 1 187 ? -6.950 -16.722 3.349 1.00 92.31 187 GLN A N 1
ATOM 1469 C CA . GLN A 1 187 ? -7.408 -18.078 3.076 1.00 92.31 187 GLN A CA 1
ATOM 1470 C C . GLN A 1 187 ? -7.850 -18.745 4.383 1.00 92.31 187 GLN A C 1
ATOM 1472 O O . GLN A 1 187 ? -7.181 -18.598 5.399 1.00 92.31 187 GLN A O 1
ATOM 1477 N N . ASP A 1 188 ? -8.960 -19.489 4.342 1.00 90.44 188 ASP A N 1
ATOM 1478 C CA . ASP A 1 188 ? -9.465 -20.281 5.477 1.00 90.44 188 ASP A CA 1
ATOM 1479 C C . ASP A 1 188 ? -9.615 -19.451 6.768 1.00 90.44 188 ASP A C 1
ATOM 1481 O O . ASP A 1 188 ? -9.245 -19.870 7.860 1.00 90.44 188 ASP A O 1
ATOM 1485 N N . ASP A 1 189 ? -10.151 -18.238 6.603 1.00 87.94 189 ASP A N 1
ATOM 1486 C CA . ASP A 1 189 ? -10.354 -17.224 7.641 1.00 87.94 189 ASP A CA 1
ATOM 1487 C C . ASP A 1 189 ? -9.083 -16.675 8.324 1.00 87.94 189 ASP A C 1
ATOM 1489 O O . ASP A 1 189 ? -9.193 -15.919 9.293 1.00 87.94 189 ASP A O 1
ATOM 1493 N N . ASP A 1 190 ? -7.895 -16.946 7.776 1.00 91.75 190 ASP A N 1
ATOM 1494 C CA . ASP A 1 190 ? -6.608 -16.460 8.285 1.00 91.75 190 ASP A CA 1
ATOM 1495 C C . ASP A 1 190 ? -5.771 -15.740 7.207 1.00 91.75 190 ASP A C 1
ATOM 1497 O O . ASP A 1 190 ? -6.045 -15.808 6.005 1.00 91.75 190 ASP A O 1
ATOM 1501 N N . PHE A 1 191 ? -4.746 -15.007 7.645 1.00 95.75 191 PHE A N 1
ATOM 1502 C CA . PHE A 1 191 ? -3.776 -14.353 6.776 1.00 95.75 191 PHE A CA 1
ATOM 1503 C C . PHE A 1 191 ? -2.462 -15.115 6.708 1.00 95.75 191 PHE A C 1
ATOM 1505 O O . PHE A 1 191 ? -1.799 -15.368 7.714 1.00 95.75 191 PHE A O 1
ATOM 1512 N N . ARG A 1 192 ? -1.991 -15.325 5.482 1.00 96.00 192 ARG A N 1
ATOM 1513 C CA . ARG A 1 192 ? -0.642 -15.804 5.211 1.00 96.00 192 ARG A CA 1
ATOM 1514 C C . ARG A 1 192 ? 0.192 -14.695 4.585 1.00 96.00 192 ARG A C 1
ATOM 1516 O O . ARG A 1 192 ? -0.138 -14.172 3.524 1.00 96.00 192 ARG A O 1
ATOM 1523 N N . LEU A 1 193 ? 1.291 -14.329 5.243 1.00 96.19 193 LEU A N 1
ATOM 1524 C CA . LEU A 1 193 ? 2.255 -13.384 4.684 1.00 96.19 193 LEU A CA 1
ATOM 1525 C C . LEU A 1 193 ? 3.167 -14.102 3.686 1.00 96.19 193 LEU A C 1
ATOM 1527 O O . LEU A 1 193 ? 3.901 -15.021 4.052 1.00 96.19 193 LEU A O 1
ATOM 1531 N N . ARG A 1 194 ? 3.162 -13.637 2.438 1.00 95.44 194 ARG A N 1
ATOM 1532 C CA . ARG A 1 194 ? 4.092 -14.046 1.388 1.00 95.44 194 ARG A CA 1
ATOM 1533 C C . ARG A 1 194 ? 4.985 -12.871 1.007 1.00 95.44 194 ARG A C 1
ATOM 1535 O O . ARG A 1 194 ? 4.525 -11.761 0.751 1.00 95.44 194 ARG A O 1
ATOM 1542 N N . ILE A 1 195 ? 6.284 -13.137 0.940 1.00 94.81 195 ILE A N 1
ATOM 1543 C CA . ILE A 1 195 ? 7.285 -12.188 0.454 1.00 94.81 195 ILE A CA 1
ATOM 1544 C C . ILE A 1 195 ? 7.422 -12.405 -1.055 1.00 94.81 195 ILE A C 1
ATOM 1546 O O . ILE A 1 195 ? 7.878 -13.462 -1.481 1.00 94.81 195 ILE A O 1
ATOM 1550 N N . ILE A 1 196 ? 7.000 -11.426 -1.858 1.00 95.44 196 ILE A N 1
ATOM 1551 C CA . ILE A 1 196 ? 7.137 -11.452 -3.325 1.00 95.44 196 ILE A CA 1
ATOM 1552 C C . ILE A 1 196 ? 8.543 -10.998 -3.720 1.00 95.44 196 ILE A C 1
ATOM 1554 O O . ILE A 1 196 ? 9.193 -11.611 -4.562 1.00 95.44 196 ILE A O 1
ATOM 1558 N N . ALA A 1 197 ? 9.023 -9.932 -3.082 1.00 93.19 197 ALA A N 1
ATOM 1559 C CA . ALA A 1 197 ? 10.371 -9.418 -3.251 1.00 93.19 197 ALA A CA 1
ATOM 1560 C C . ALA A 1 197 ? 10.916 -8.949 -1.900 1.00 93.19 197 ALA A C 1
ATOM 1562 O O . ALA A 1 197 ? 10.212 -8.284 -1.142 1.00 93.19 197 ALA A O 1
ATOM 1563 N N . ASN A 1 198 ? 12.175 -9.276 -1.631 1.00 90.75 198 ASN A N 1
ATOM 1564 C CA . ASN A 1 198 ? 12.962 -8.762 -0.514 1.00 90.75 198 ASN A CA 1
ATOM 1565 C C . ASN A 1 198 ? 14.308 -8.280 -1.059 1.00 90.75 198 ASN A C 1
ATOM 1567 O O . ASN A 1 198 ? 14.779 -8.836 -2.054 1.00 90.75 198 ASN A O 1
ATOM 1571 N N . ASN A 1 199 ? 14.918 -7.273 -0.430 1.00 88.44 199 ASN A N 1
ATOM 1572 C CA . ASN A 1 199 ? 16.088 -6.570 -0.970 1.00 88.44 199 ASN A CA 1
ATOM 1573 C C . ASN A 1 199 ? 15.864 -6.151 -2.430 1.00 88.44 199 ASN A C 1
ATOM 1575 O O . ASN A 1 199 ? 16.707 -6.354 -3.306 1.00 88.44 199 ASN A O 1
ATOM 1579 N N . ALA A 1 200 ? 14.668 -5.637 -2.698 1.00 89.94 200 ALA A N 1
ATOM 1580 C CA . ALA A 1 200 ? 14.213 -5.345 -4.035 1.00 89.94 200 ALA A CA 1
ATOM 1581 C C . ALA A 1 200 ? 15.099 -4.272 -4.695 1.00 89.94 200 ALA A C 1
ATOM 1583 O O . ALA A 1 200 ? 15.632 -3.384 -4.014 1.00 89.94 200 ALA A O 1
ATOM 1584 N N . PRO A 1 201 ? 15.236 -4.305 -6.032 1.00 86.38 201 PRO A N 1
ATOM 1585 C CA . PRO A 1 201 ? 16.124 -3.399 -6.768 1.00 86.38 201 PRO A CA 1
ATOM 1586 C C . PRO A 1 201 ? 15.757 -1.910 -6.624 1.00 86.38 201 PRO A C 1
ATOM 1588 O O . PRO A 1 201 ? 16.583 -1.050 -6.917 1.00 86.38 201 PRO A O 1
ATOM 1591 N N . TRP A 1 202 ? 14.552 -1.591 -6.138 1.00 85.75 202 TRP A N 1
ATOM 1592 C CA . TRP A 1 202 ? 14.106 -0.222 -5.859 1.00 85.75 202 TRP A CA 1
ATOM 1593 C C . TRP A 1 202 ? 14.473 0.305 -4.465 1.00 85.75 202 TRP A C 1
ATOM 1595 O O . TRP A 1 202 ? 14.158 1.455 -4.172 1.00 85.75 202 TRP A O 1
ATOM 1605 N N . SER A 1 203 ? 15.130 -0.485 -3.609 1.00 80.94 203 SER A N 1
ATOM 1606 C CA . SER A 1 203 ? 15.449 -0.129 -2.208 1.00 80.94 203 SER A CA 1
ATOM 1607 C C . SER A 1 203 ? 16.130 1.237 -2.023 1.00 80.94 203 SER A C 1
ATOM 1609 O O . SER A 1 203 ? 15.939 1.894 -1.004 1.00 80.94 203 SER A O 1
ATOM 1611 N N . TRP A 1 204 ? 16.851 1.715 -3.038 1.00 76.81 204 TRP A N 1
ATOM 1612 C CA . TRP A 1 204 ? 17.537 3.016 -3.042 1.00 76.81 204 TRP A CA 1
ATOM 1613 C C . TRP A 1 204 ? 16.915 4.046 -3.989 1.00 76.81 204 TRP A C 1
ATOM 1615 O O . TRP A 1 204 ? 17.449 5.138 -4.171 1.00 76.81 204 TRP A O 1
ATOM 1625 N N . GLN A 1 205 ? 15.796 3.699 -4.619 1.00 85.50 205 GLN A N 1
ATOM 1626 C CA . GLN A 1 205 ? 15.149 4.495 -5.659 1.00 85.50 205 GLN A CA 1
ATOM 1627 C C . GLN A 1 205 ? 13.875 5.178 -5.162 1.00 85.50 205 GLN A C 1
ATOM 1629 O O . GLN A 1 205 ? 13.135 5.714 -5.972 1.00 85.50 205 GLN A O 1
ATOM 1634 N N . LEU A 1 206 ? 13.635 5.232 -3.8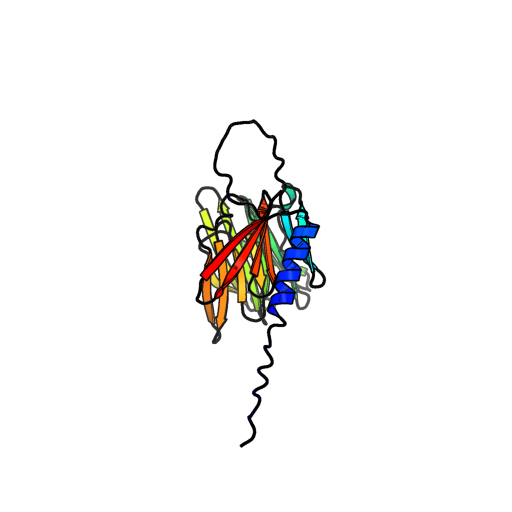46 1.00 89.38 206 LEU A N 1
ATOM 1635 C CA . LEU A 1 206 ? 12.497 5.946 -3.249 1.00 89.38 206 LEU A CA 1
ATOM 1636 C C . LEU A 1 206 ? 11.158 5.515 -3.889 1.00 89.38 206 LEU A C 1
ATOM 1638 O O . LEU A 1 206 ? 10.522 6.311 -4.594 1.00 89.38 206 LEU A O 1
ATOM 1642 N N . PRO A 1 207 ? 10.743 4.246 -3.691 1.00 93.38 207 PRO A N 1
ATOM 1643 C CA . PRO A 1 207 ? 9.428 3.790 -4.131 1.00 93.38 207 PRO A CA 1
ATOM 1644 C C . PRO A 1 207 ? 8.332 4.692 -3.550 1.00 93.38 207 PRO A C 1
ATOM 1646 O O . PRO A 1 207 ? 8.464 5.190 -2.431 1.00 93.38 207 PRO A O 1
ATOM 1649 N N . ASN A 1 208 ? 7.253 4.912 -4.302 1.00 94.06 208 ASN A N 1
ATOM 1650 C CA . ASN A 1 208 ? 6.203 5.858 -3.902 1.00 94.06 208 ASN A CA 1
ATOM 1651 C C . ASN A 1 208 ? 4.770 5.418 -4.229 1.00 94.06 208 ASN A C 1
ATOM 1653 O O . ASN A 1 208 ? 3.819 5.932 -3.646 1.00 94.06 208 ASN A O 1
ATOM 1657 N N . SER A 1 209 ? 4.585 4.486 -5.161 1.00 95.38 209 SER A N 1
ATOM 1658 C CA . SER A 1 209 ? 3.254 4.062 -5.599 1.00 95.38 209 SER A CA 1
ATOM 1659 C C . SER A 1 209 ? 3.276 2.642 -6.133 1.00 95.38 209 SER A C 1
ATOM 1661 O O . SER A 1 209 ? 4.305 2.162 -6.605 1.00 95.38 209 SER A O 1
ATOM 1663 N N . LEU A 1 210 ? 2.129 1.972 -6.037 1.00 97.00 210 LEU A N 1
ATOM 1664 C CA . LEU A 1 210 ? 1.955 0.576 -6.411 1.00 97.00 210 LEU A CA 1
ATOM 1665 C C . LEU A 1 210 ? 0.648 0.412 -7.184 1.00 97.00 210 LEU A C 1
ATOM 1667 O O . LEU A 1 210 ? -0.410 0.842 -6.725 1.00 97.00 210 LEU A O 1
ATOM 1671 N N . VAL A 1 211 ? 0.719 -0.279 -8.316 1.00 97.38 211 VAL A N 1
ATOM 1672 C CA . VAL A 1 211 ? -0.439 -0.766 -9.068 1.00 97.38 211 VAL A CA 1
ATOM 1673 C C . VAL A 1 211 ? -0.247 -2.248 -9.372 1.00 97.38 211 VAL A C 1
ATOM 1675 O O . VAL A 1 211 ? 0.865 -2.676 -9.668 1.00 97.38 211 VAL A O 1
ATOM 1678 N N . LYS A 1 212 ? -1.335 -3.023 -9.350 1.00 95.81 212 LYS A N 1
ATOM 1679 C CA . LYS A 1 212 ? -1.374 -4.395 -9.866 1.00 95.81 212 LYS A CA 1
ATOM 1680 C C . LYS A 1 212 ? -2.271 -4.466 -11.098 1.00 95.81 212 LYS A C 1
ATOM 1682 O O . LYS A 1 212 ? -3.392 -3.965 -11.071 1.00 95.81 212 LYS A O 1
ATOM 1687 N N . ILE A 1 213 ? -1.777 -5.101 -12.156 1.00 94.00 213 ILE A N 1
ATOM 1688 C CA . ILE A 1 213 ? -2.539 -5.458 -13.357 1.00 94.00 213 ILE A CA 1
ATOM 1689 C C . ILE A 1 213 ? -2.238 -6.924 -13.640 1.00 94.00 213 ILE A C 1
ATOM 1691 O O . ILE A 1 213 ? -1.101 -7.282 -13.938 1.00 94.00 213 ILE A O 1
ATOM 1695 N N . ASP A 1 214 ? -3.260 -7.764 -13.511 1.00 91.50 214 ASP A N 1
ATOM 1696 C CA . ASP A 1 214 ? -3.176 -9.216 -13.654 1.00 91.50 214 ASP A CA 1
ATOM 1697 C C . ASP A 1 214 ? -2.049 -9.831 -12.806 1.00 91.50 214 ASP A C 1
ATOM 1699 O O . ASP A 1 214 ? -2.128 -9.816 -11.572 1.00 91.50 214 ASP A O 1
ATOM 1703 N N . ASN A 1 215 ? -1.010 -10.367 -13.453 1.00 92.81 215 ASN A N 1
ATOM 1704 C CA . ASN A 1 215 ? 0.150 -11.007 -12.833 1.00 92.81 215 ASN A CA 1
ATOM 1705 C C . ASN A 1 215 ? 1.352 -10.060 -12.664 1.00 92.81 215 ASN A C 1
ATOM 1707 O O . ASN A 1 215 ? 2.447 -10.517 -12.342 1.00 92.81 215 ASN A O 1
ATOM 1711 N N . ALA A 1 216 ? 1.181 -8.760 -12.905 1.00 96.12 216 ALA A N 1
ATOM 1712 C CA . ALA A 1 216 ? 2.248 -7.775 -12.825 1.00 96.12 216 ALA A CA 1
ATOM 1713 C C . ALA A 1 216 ? 1.964 -6.702 -11.772 1.00 96.12 216 ALA A C 1
ATOM 1715 O O . ALA A 1 216 ? 0.843 -6.206 -11.636 1.00 96.12 216 ALA A O 1
ATOM 1716 N N . PHE A 1 217 ? 3.019 -6.296 -11.076 1.00 97.38 217 PHE A N 1
ATOM 1717 C CA . PHE A 1 217 ? 3.050 -5.110 -10.238 1.00 97.38 217 PHE A CA 1
ATOM 1718 C C . PHE A 1 217 ? 3.882 -4.040 -10.921 1.00 97.38 217 PHE A C 1
ATOM 1720 O O . PHE A 1 217 ? 4.940 -4.324 -11.478 1.00 97.38 217 PHE A O 1
ATOM 1727 N N . ILE A 1 218 ? 3.414 -2.805 -10.853 1.00 97.62 218 ILE A N 1
ATOM 1728 C CA . ILE A 1 218 ? 4.131 -1.637 -11.332 1.00 97.62 218 ILE A CA 1
ATOM 1729 C C . ILE A 1 218 ? 4.403 -0.760 -10.117 1.00 97.62 218 ILE A C 1
ATOM 1731 O O . ILE A 1 218 ? 3.480 -0.448 -9.361 1.00 97.62 218 ILE A O 1
ATOM 1735 N N . VAL A 1 219 ? 5.666 -0.391 -9.926 1.00 97.25 219 VAL A N 1
ATOM 1736 C CA . VAL A 1 219 ? 6.116 0.463 -8.824 1.00 97.25 219 VAL A CA 1
ATOM 1737 C C . VAL A 1 219 ? 6.627 1.775 -9.395 1.00 97.25 219 VAL A C 1
ATOM 1739 O O . VAL A 1 219 ? 7.551 1.774 -10.210 1.00 97.25 219 VAL A O 1
ATOM 1742 N N . GLY A 1 220 ? 6.027 2.884 -8.969 1.00 95.81 220 GLY A N 1
ATOM 1743 C CA . GLY A 1 220 ? 6.534 4.225 -9.245 1.00 95.81 220 GLY A CA 1
ATOM 1744 C C . GLY A 1 220 ? 7.643 4.594 -8.267 1.00 95.81 220 GLY A C 1
ATOM 1745 O O . GLY A 1 220 ? 7.540 4.298 -7.073 1.00 95.81 220 GLY A O 1
ATOM 1746 N N . MET A 1 221 ? 8.711 5.211 -8.770 1.00 94.31 221 MET A N 1
ATOM 1747 C CA . MET A 1 221 ? 9.907 5.530 -7.994 1.00 94.31 221 MET A CA 1
ATOM 1748 C C . MET A 1 221 ? 10.720 6.660 -8.647 1.00 94.31 221 MET A C 1
ATOM 1750 O O . MET A 1 221 ? 10.344 7.222 -9.678 1.00 94.31 221 MET A O 1
ATOM 1754 N N . HIS A 1 222 ? 11.832 7.045 -8.031 1.00 91.81 222 HIS A N 1
ATOM 1755 C CA . HIS A 1 222 ? 12.811 7.941 -8.638 1.00 91.81 222 HIS A CA 1
ATOM 1756 C C . HIS A 1 222 ? 13.405 7.315 -9.909 1.00 91.81 222 HIS A C 1
ATOM 1758 O O . HIS A 1 222 ? 13.699 6.124 -9.943 1.00 91.81 222 HIS A O 1
ATOM 1764 N N . SER A 1 223 ? 13.650 8.131 -10.937 1.00 90.00 223 SER A N 1
ATOM 1765 C CA . SER A 1 223 ? 14.263 7.743 -12.222 1.00 90.00 223 SER A CA 1
ATOM 1766 C C . SER A 1 223 ? 13.409 6.875 -13.156 1.00 90.00 223 SER A C 1
ATOM 1768 O O . SER A 1 223 ? 13.820 6.660 -14.297 1.00 90.00 223 SER A O 1
ATOM 1770 N N . GLY A 1 224 ? 12.228 6.409 -12.739 1.00 93.56 224 GLY A N 1
ATOM 1771 C CA . GLY A 1 224 ? 11.354 5.617 -13.603 1.00 93.56 224 GLY A CA 1
ATOM 1772 C C . GLY A 1 224 ? 10.368 4.736 -12.846 1.00 93.56 224 GLY A C 1
ATOM 1773 O O . GLY A 1 224 ? 9.962 5.042 -11.726 1.00 93.56 224 GLY A O 1
ATOM 1774 N N . VAL A 1 225 ? 9.995 3.621 -13.470 1.00 95.81 225 VAL A N 1
ATOM 1775 C CA . VAL A 1 225 ? 9.142 2.588 -12.872 1.00 95.81 225 VAL A CA 1
ATOM 1776 C C . VAL A 1 225 ? 9.803 1.222 -12.964 1.00 95.81 225 VAL A C 1
ATOM 1778 O O . VAL A 1 225 ? 10.592 0.961 -13.875 1.00 95.81 225 VAL A O 1
ATOM 1781 N N . ILE A 1 226 ? 9.465 0.328 -12.038 1.00 95.81 226 ILE A N 1
ATOM 1782 C CA . ILE A 1 226 ? 9.793 -1.090 -12.175 1.00 95.81 226 ILE A CA 1
ATOM 1783 C C . ILE A 1 226 ? 8.525 -1.889 -12.427 1.00 95.81 226 ILE A C 1
ATOM 1785 O O . ILE A 1 226 ? 7.476 -1.615 -11.842 1.00 95.81 226 ILE A O 1
ATOM 1789 N N . VAL A 1 227 ? 8.624 -2.877 -13.307 1.00 96.69 227 VAL A N 1
ATOM 1790 C CA . VAL A 1 227 ? 7.579 -3.873 -13.515 1.00 96.69 227 VAL A CA 1
ATOM 1791 C C . VAL A 1 227 ? 8.074 -5.187 -12.929 1.00 96.69 227 VAL A C 1
ATOM 1793 O O . VAL A 1 227 ? 9.122 -5.693 -13.334 1.00 96.69 227 VAL A O 1
ATOM 1796 N N . VAL A 1 228 ? 7.317 -5.718 -11.974 1.00 96.25 228 VAL A N 1
ATOM 1797 C CA . VAL A 1 228 ? 7.531 -7.024 -11.349 1.00 96.25 228 VAL A CA 1
ATOM 1798 C C . VAL A 1 228 ? 6.494 -7.982 -11.914 1.00 96.25 228 VAL A C 1
ATOM 1800 O O . VAL A 1 228 ? 5.307 -7.788 -11.663 1.00 96.25 228 VAL A O 1
ATOM 1803 N N . ARG A 1 229 ? 6.897 -8.991 -12.686 1.00 95.56 229 ARG A N 1
ATOM 1804 C CA . ARG A 1 229 ? 5.960 -9.977 -13.253 1.00 95.56 229 ARG A CA 1
ATOM 1805 C C . ARG A 1 229 ? 6.085 -11.309 -12.532 1.00 95.56 229 ARG A C 1
ATOM 1807 O O . ARG A 1 229 ? 7.196 -11.784 -12.323 1.00 95.56 229 ARG A O 1
ATOM 1814 N N . ASP A 1 230 ? 4.949 -11.889 -12.159 1.00 93.38 230 ASP A N 1
ATOM 1815 C CA . ASP A 1 230 ? 4.858 -13.273 -11.699 1.00 93.38 230 ASP A CA 1
ATOM 1816 C C . ASP A 1 230 ? 4.991 -14.203 -12.910 1.00 93.38 230 ASP A C 1
ATOM 1818 O O . ASP A 1 230 ? 4.139 -14.209 -13.806 1.00 93.38 230 ASP A O 1
ATOM 1822 N N . GLU A 1 231 ? 6.079 -14.966 -12.935 1.00 92.00 231 GLU A N 1
ATOM 1823 C CA . GLU A 1 231 ? 6.401 -15.949 -13.974 1.00 92.00 231 GLU A CA 1
ATOM 1824 C C . GLU A 1 231 ? 5.839 -17.343 -13.630 1.00 92.00 231 GLU A C 1
ATOM 1826 O O . GLU A 1 231 ? 6.075 -18.320 -14.343 1.00 92.00 231 GLU A O 1
ATOM 1831 N N . GLY A 1 232 ? 5.105 -17.456 -12.518 1.00 88.12 232 GLY A N 1
ATOM 1832 C CA . GLY A 1 232 ? 4.619 -18.710 -11.971 1.00 88.12 232 GLY A CA 1
ATOM 1833 C C . GLY A 1 232 ? 5.674 -19.455 -11.151 1.00 88.12 232 GLY A C 1
ATOM 1834 O O . GLY A 1 232 ? 6.875 -19.172 -11.174 1.00 88.12 232 GLY A O 1
ATOM 1835 N N . GLY A 1 233 ? 5.212 -20.431 -10.364 1.00 84.25 233 GLY A N 1
ATOM 1836 C CA . GLY A 1 233 ? 6.089 -21.262 -9.531 1.00 84.25 233 GLY A CA 1
ATOM 1837 C C . GLY A 1 233 ? 6.885 -20.478 -8.478 1.00 84.25 233 GLY A C 1
ATOM 1838 O O . GLY A 1 233 ? 7.963 -20.920 -8.087 1.00 84.25 233 GLY A O 1
ATOM 1839 N N . GLY A 1 234 ? 6.388 -19.309 -8.057 1.00 83.50 234 GLY A N 1
ATOM 1840 C CA . GLY A 1 234 ? 7.053 -18.436 -7.085 1.00 83.50 234 GLY A CA 1
ATOM 1841 C C . GLY A 1 234 ? 8.234 -17.639 -7.646 1.00 83.50 234 GLY A C 1
ATOM 1842 O O . GLY A 1 234 ? 9.039 -17.129 -6.869 1.00 83.50 234 GLY A O 1
ATOM 1843 N N . LYS A 1 235 ? 8.371 -17.545 -8.974 1.00 88.69 235 LYS A N 1
ATOM 1844 C CA . LYS A 1 235 ? 9.429 -16.773 -9.632 1.00 88.69 235 LYS A CA 1
ATOM 1845 C C . LYS A 1 235 ? 8.897 -15.425 -10.092 1.00 88.69 235 LYS A C 1
ATOM 1847 O O . LYS A 1 235 ? 7.830 -15.350 -10.690 1.00 88.69 235 LYS A O 1
ATOM 1852 N N . PHE A 1 236 ? 9.689 -14.382 -9.871 1.00 92.19 236 PHE A N 1
ATOM 1853 C CA . PHE A 1 236 ? 9.368 -13.031 -10.309 1.00 92.19 236 PHE A CA 1
ATOM 1854 C C . PHE A 1 236 ? 10.490 -12.467 -11.175 1.00 92.19 236 PHE A C 1
ATOM 1856 O O . PHE A 1 236 ? 11.669 -12.614 -10.843 1.00 92.19 236 PHE A O 1
ATOM 1863 N N . SER A 1 237 ? 10.122 -11.818 -12.278 1.00 92.94 237 SER A N 1
ATOM 1864 C CA . SER A 1 237 ? 11.045 -11.033 -13.095 1.00 92.94 237 SER A CA 1
ATOM 1865 C C . SER A 1 237 ? 10.901 -9.546 -12.789 1.00 92.94 237 SER A C 1
ATOM 1867 O O . SER A 1 237 ? 9.824 -9.075 -12.428 1.00 92.94 237 SER A O 1
ATOM 1869 N N . PHE A 1 238 ? 12.000 -8.804 -12.923 1.00 93.25 238 PHE A N 1
ATOM 1870 C CA . PHE A 1 238 ? 12.062 -7.371 -12.651 1.00 93.25 238 PHE A CA 1
ATOM 1871 C C . PHE A 1 238 ? 12.605 -6.664 -13.886 1.00 93.25 238 PHE A C 1
ATOM 1873 O O . PHE A 1 238 ? 13.682 -7.014 -14.372 1.00 93.25 238 PHE A O 1
ATOM 1880 N N . ARG A 1 239 ? 11.878 -5.666 -14.389 1.00 94.44 239 ARG A N 1
ATOM 1881 C CA . ARG A 1 239 ? 12.323 -4.828 -15.512 1.00 94.44 239 ARG A CA 1
ATOM 1882 C C . ARG A 1 239 ? 12.174 -3.361 -15.159 1.00 94.44 239 ARG A C 1
ATOM 1884 O O . ARG A 1 239 ? 11.095 -2.933 -14.750 1.00 94.44 239 ARG A O 1
ATOM 1891 N N . PHE A 1 240 ? 13.258 -2.610 -15.304 1.00 93.19 240 PHE A N 1
ATOM 1892 C CA . PHE A 1 240 ? 13.289 -1.177 -15.042 1.00 93.19 240 PHE A CA 1
ATOM 1893 C C . PHE A 1 240 ? 13.040 -0.389 -16.328 1.00 93.19 240 PHE A C 1
ATOM 1895 O O . PHE A 1 240 ? 13.642 -0.674 -17.364 1.00 93.19 240 PHE A O 1
ATOM 1902 N N . TYR A 1 241 ? 12.178 0.621 -16.236 1.00 93.88 241 TYR A N 1
ATOM 1903 C CA . TYR A 1 241 ? 11.834 1.510 -17.335 1.00 93.88 241 TYR A CA 1
ATOM 1904 C C . TYR A 1 241 ? 12.078 2.956 -16.922 1.00 93.88 241 TYR A C 1
ATOM 1906 O O . TYR A 1 241 ? 11.435 3.467 -16.005 1.00 93.88 241 TYR A O 1
ATOM 1914 N N . GLY A 1 242 ? 12.996 3.611 -17.625 1.00 90.94 242 GLY A N 1
ATOM 1915 C CA . GLY A 1 242 ? 13.432 4.981 -17.364 1.00 90.94 242 GLY A CA 1
ATOM 1916 C C . GLY A 1 242 ? 13.610 5.773 -18.659 1.00 90.94 242 GLY A C 1
ATOM 1917 O O . GLY A 1 242 ? 13.377 5.255 -19.760 1.00 90.94 242 GLY A O 1
ATOM 1918 N N . LYS A 1 243 ? 14.039 7.030 -18.523 1.00 83.94 243 LYS A N 1
ATOM 1919 C CA . LYS A 1 243 ? 14.470 7.870 -19.651 1.00 83.94 243 LYS A CA 1
ATOM 1920 C C . LYS A 1 243 ? 15.951 7.677 -19.950 1.00 83.94 243 LYS A C 1
ATOM 1922 O O . LYS A 1 243 ? 16.734 7.506 -18.996 1.00 83.94 243 LYS A O 1
#